Protein AF-A0A7K2Q7W8-F1 (afdb_monomer_lite)

pLDDT: mean 89.14, std 7.87, range [50.62, 97.12]

Sequence (331 aa):
TASAWEEAARLAVRPSGDPGLPRELAQLAALREEFTRRVREAAADSPGGPAEELVLPAEEVRGLTGRLPGWTSARPLSYAWFVQRALPGGLLCVNHVYGGWGRFTSRFLDDLPPGAAAQVSREIRRGLGDGARAAQIRPVGGFNANLHPLLVDEEIGPDRVRSTFAEADVELFHDTARDQLRLRATGEPLDVLYLGFLAPVMLPQRLAPFLCDHPGGVVDFRRLLPRHTLAAPGGEVWRTPRLRHGHAVLARRRWHLPAGVLAAFRADLAADPDVIPAVAAARWRALLHLPEQLFLHAVPEPAAGRPAEDFVRSLGAPKPQALDLGNALHL

Secondary structure (DSSP, 8-state):
-THHHHHHHHHTTS-TT-TTS-HHHHHHHHHHHHHHHHHHHHHHSSTTSS-SEEE--HHHHHHHHTTS-GGGTSS---EEEEEEE-TTT--EEEEEEEE-TTTTTGGGGGGSSTTHHHHHHHHHHHHH-TT--EEEE---TT-GGG-----SSEEE-S-TTT-SB-GGGEEEEEETTTTEEEEEETTEEEEEE---SS-GGGS-GGGHHHHHSS------GGGG---EEEEETTEEEEEEPEEEETTEEEE--EEE--HHHHHHHHHHHTS-TTS--HHHHHHHHHHHT--SEEEE-PPPPPP-S-HHHHHHHHHHSPPPEEEETT-TTT-

Structure (mmCIF, N/CA/C/O backbone):
data_AF-A0A7K2Q7W8-F1
#
_entry.id   AF-A0A7K2Q7W8-F1
#
loop_
_atom_site.group_PDB
_atom_site.id
_atom_site.type_symbol
_atom_site.label_atom_id
_atom_site.label_alt_id
_atom_site.label_comp_id
_atom_site.label_asym_id
_atom_site.label_entity_id
_atom_site.label_seq_id
_atom_site.pdbx_PDB_ins_code
_atom_site.Cartn_x
_atom_site.Cartn_y
_ato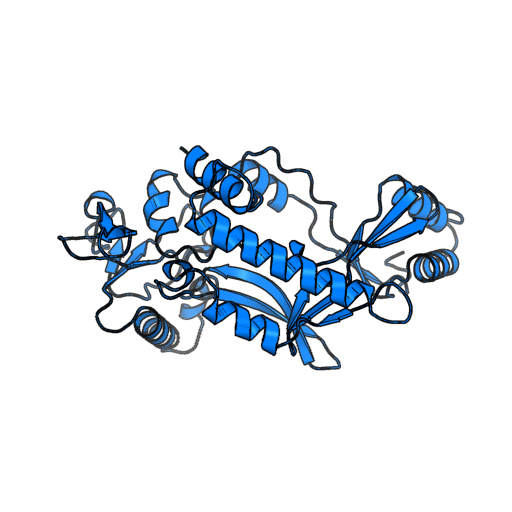m_site.Cartn_z
_atom_site.occupancy
_atom_site.B_iso_or_equiv
_atom_site.auth_seq_id
_atom_site.auth_comp_id
_atom_site.auth_asym_id
_atom_site.auth_atom_id
_atom_site.pdbx_PDB_model_num
ATOM 1 N N . THR A 1 1 ? 1.288 17.663 16.705 1.00 50.62 1 THR A N 1
ATOM 2 C CA . THR A 1 1 ? 2.484 17.903 15.867 1.00 50.62 1 THR A CA 1
ATOM 3 C C . THR A 1 1 ? 2.732 16.678 14.998 1.00 50.62 1 THR A C 1
ATOM 5 O O . THR A 1 1 ? 2.557 15.565 15.479 1.00 50.62 1 THR A O 1
ATOM 8 N N . ALA A 1 2 ? 3.126 16.845 13.729 1.00 56.16 2 ALA A N 1
ATOM 9 C CA . ALA A 1 2 ? 3.503 15.727 12.843 1.00 56.16 2 ALA A CA 1
ATOM 10 C C . ALA A 1 2 ? 4.740 14.943 13.343 1.00 56.16 2 ALA A C 1
ATOM 12 O O . ALA A 1 2 ? 4.930 13.785 12.987 1.00 56.16 2 ALA A O 1
ATOM 13 N N . SER A 1 3 ? 5.515 15.545 14.251 1.00 63.19 3 SER A N 1
ATOM 14 C CA . SER A 1 3 ? 6.714 14.973 14.873 1.00 63.19 3 SER A CA 1
ATOM 15 C C . SER A 1 3 ? 6.507 13.583 15.492 1.00 63.19 3 SER A C 1
ATOM 17 O O . SER A 1 3 ? 7.374 12.732 15.332 1.00 63.19 3 SER A O 1
ATOM 19 N N . ALA A 1 4 ? 5.363 13.304 16.131 1.00 63.16 4 ALA A N 1
ATOM 20 C CA . ALA A 1 4 ? 5.105 11.984 16.720 1.00 63.16 4 ALA A CA 1
ATOM 21 C C . ALA A 1 4 ? 4.942 10.882 15.654 1.00 63.16 4 ALA A C 1
ATOM 23 O O . ALA A 1 4 ? 5.444 9.773 15.819 1.00 63.16 4 ALA A O 1
ATOM 24 N N . TRP A 1 5 ? 4.295 11.202 14.530 1.00 60.44 5 TRP A N 1
ATOM 25 C CA . TRP A 1 5 ? 4.167 10.292 13.387 1.00 60.44 5 TRP A CA 1
ATOM 26 C C . TRP A 1 5 ? 5.503 10.068 12.684 1.00 60.44 5 TRP A C 1
ATOM 28 O O . TRP A 1 5 ? 5.829 8.948 12.297 1.00 60.44 5 TRP A O 1
ATOM 38 N N . GLU A 1 6 ? 6.282 11.135 12.530 1.00 66.56 6 GLU A N 1
ATOM 39 C CA . GLU A 1 6 ? 7.628 11.069 11.966 1.00 66.56 6 GLU A CA 1
ATOM 40 C C . GLU A 1 6 ? 8.559 10.238 12.853 1.00 66.56 6 GLU A C 1
ATOM 42 O O . GLU A 1 6 ? 9.316 9.417 12.340 1.00 66.56 6 GLU A O 1
ATOM 47 N N . GLU A 1 7 ? 8.472 10.388 14.176 1.00 73.38 7 GLU A N 1
ATOM 48 C CA . GLU A 1 7 ? 9.251 9.580 15.112 1.00 73.38 7 GLU A CA 1
ATOM 49 C C . GLU A 1 7 ? 8.824 8.114 15.080 1.00 73.38 7 GLU A C 1
ATOM 51 O O . GLU A 1 7 ? 9.682 7.243 14.971 1.00 73.38 7 GLU A O 1
ATOM 56 N N . ALA A 1 8 ? 7.521 7.817 15.057 1.00 70.44 8 ALA A N 1
ATOM 57 C CA . ALA A 1 8 ? 7.032 6.448 14.897 1.00 70.44 8 ALA A CA 1
ATOM 58 C C . ALA A 1 8 ? 7.540 5.800 13.592 1.00 70.44 8 ALA A C 1
ATOM 60 O O . ALA A 1 8 ? 7.975 4.645 13.590 1.00 70.44 8 ALA A O 1
ATOM 61 N N . ALA A 1 9 ? 7.557 6.552 12.486 1.00 70.00 9 ALA A N 1
ATOM 62 C CA . ALA A 1 9 ? 8.120 6.091 11.219 1.00 70.00 9 ALA A CA 1
ATOM 63 C C . ALA A 1 9 ? 9.639 5.848 11.302 1.00 70.00 9 ALA A C 1
ATOM 65 O O . ALA A 1 9 ? 10.131 4.869 10.735 1.00 70.00 9 ALA A O 1
ATOM 66 N N . ARG A 1 10 ? 10.382 6.695 12.032 1.00 76.56 10 ARG A N 1
ATOM 67 C CA . ARG A 1 10 ? 11.817 6.502 12.297 1.00 76.56 10 ARG A CA 1
ATOM 68 C C . ARG A 1 10 ? 12.075 5.268 13.159 1.00 76.56 10 ARG A C 1
ATOM 70 O O . ARG A 1 10 ? 12.958 4.485 12.823 1.00 76.56 10 ARG A O 1
ATOM 77 N N . LEU A 1 11 ? 11.293 5.048 14.216 1.00 79.94 11 LEU A N 1
ATOM 78 C CA . LEU A 1 11 ? 11.410 3.869 15.081 1.00 79.94 11 LEU A CA 1
ATOM 79 C C . LEU A 1 11 ? 11.226 2.564 14.295 1.00 79.94 11 LEU A C 1
ATOM 81 O O . LEU A 1 11 ? 11.968 1.609 14.504 1.00 79.94 11 LEU A O 1
ATOM 85 N N . ALA A 1 12 ? 10.299 2.536 13.333 1.00 76.50 12 ALA A N 1
ATOM 86 C CA . ALA A 1 12 ? 9.997 1.343 12.540 1.00 76.50 12 ALA A CA 1
ATOM 87 C C . ALA A 1 12 ? 11.149 0.849 11.638 1.00 76.50 12 ALA A C 1
ATOM 89 O O . ALA A 1 12 ? 11.080 -0.285 11.152 1.00 76.50 12 ALA A O 1
ATOM 90 N N . VAL A 1 13 ? 12.167 1.681 11.382 1.00 79.62 13 VAL A N 1
ATOM 91 C CA . VAL A 1 13 ? 13.306 1.363 10.500 1.00 79.62 13 VAL A CA 1
ATOM 92 C C . VAL A 1 13 ? 14.642 1.235 11.233 1.00 79.62 13 VAL A C 1
ATOM 94 O O . VAL A 1 13 ? 15.652 0.981 10.576 1.00 79.62 13 VAL A O 1
ATOM 97 N N . ARG A 1 14 ? 14.659 1.416 12.558 1.00 88.00 14 ARG A N 1
ATOM 98 C CA . ARG A 1 14 ? 15.868 1.257 13.372 1.00 88.00 14 ARG A CA 1
ATOM 99 C C . ARG A 1 14 ? 16.291 -0.219 13.448 1.00 88.00 14 ARG A C 1
ATOM 101 O O . ARG A 1 14 ? 15.421 -1.094 13.430 1.00 88.00 14 ARG A O 1
ATOM 108 N N . PRO A 1 15 ? 17.605 -0.498 13.510 1.00 91.94 15 PRO A N 1
ATOM 109 C CA . PRO A 1 15 ? 18.119 -1.857 13.636 1.00 91.94 15 PR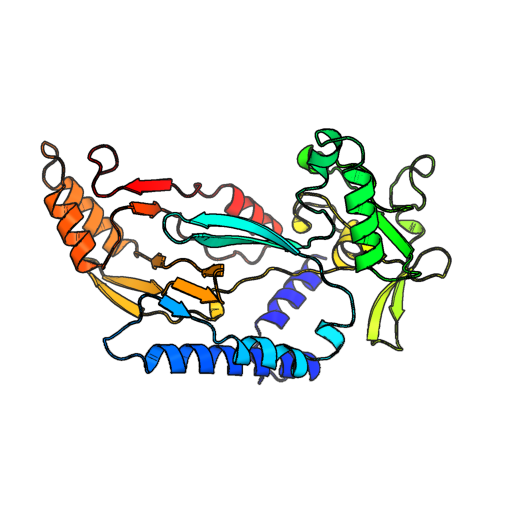O A CA 1
ATOM 110 C C . PRO A 1 15 ? 17.833 -2.433 15.026 1.00 91.94 15 PRO A C 1
ATOM 112 O O . PRO A 1 15 ? 17.735 -1.687 15.999 1.00 91.94 15 PRO A O 1
ATOM 115 N N . SER A 1 16 ? 17.761 -3.758 15.148 1.00 93.62 16 SER A N 1
ATOM 116 C CA . SER A 1 16 ? 17.390 -4.426 16.405 1.00 93.62 16 SER A CA 1
ATOM 117 C C . SER A 1 16 ? 18.367 -4.192 17.560 1.00 93.62 16 SER A C 1
ATOM 119 O O . SER A 1 16 ? 17.997 -4.377 18.715 1.00 93.62 16 SER A O 1
ATOM 121 N N . GLY A 1 17 ? 19.613 -3.823 17.251 1.00 92.31 17 GLY A N 1
ATOM 122 C CA . GLY A 1 17 ? 20.652 -3.494 18.228 1.00 92.31 17 GLY A CA 1
ATOM 123 C C . GLY A 1 17 ? 20.671 -2.031 18.683 1.00 92.31 17 GLY A C 1
ATOM 124 O O . GLY A 1 17 ? 21.562 -1.666 19.445 1.00 92.31 17 GLY A O 1
ATOM 125 N N . ASP A 1 18 ? 19.753 -1.180 18.210 1.00 92.31 18 ASP A N 1
ATOM 126 C CA . ASP A 1 18 ? 19.673 0.217 18.655 1.00 92.31 18 ASP A CA 1
ATOM 127 C C . ASP A 1 18 ? 19.249 0.271 20.141 1.00 92.31 18 ASP A C 1
ATOM 129 O O . ASP A 1 18 ? 18.141 -0.164 20.469 1.00 92.31 18 ASP A O 1
ATOM 133 N N . PRO A 1 19 ? 20.087 0.812 21.052 1.00 90.56 19 PRO A N 1
ATOM 134 C CA . PRO A 1 19 ? 19.782 0.868 22.484 1.00 90.56 19 PRO A CA 1
ATOM 135 C C . PRO A 1 19 ? 18.592 1.781 22.817 1.00 90.56 19 PRO A C 1
ATOM 137 O O . PRO A 1 19 ? 18.059 1.712 23.922 1.00 90.56 19 PRO A O 1
ATOM 140 N N . GLY A 1 20 ? 18.171 2.639 21.883 1.00 88.50 20 GLY A N 1
ATOM 141 C CA . GLY A 1 20 ? 16.983 3.477 22.002 1.00 88.50 20 GLY A CA 1
ATOM 142 C C . GLY A 1 20 ? 15.673 2.766 21.651 1.00 88.50 20 GLY A C 1
ATOM 143 O O . GLY A 1 20 ? 14.618 3.393 21.746 1.00 88.50 20 GLY A O 1
ATOM 144 N N . LEU A 1 21 ? 15.706 1.495 21.228 1.00 90.50 21 LEU A N 1
ATOM 145 C CA . LEU A 1 21 ? 14.495 0.719 20.975 1.00 90.50 21 LEU A CA 1
ATOM 146 C C . LEU A 1 21 ? 13.980 0.033 22.253 1.00 90.50 21 LEU A C 1
ATOM 148 O O . LEU A 1 21 ? 14.723 -0.709 22.896 1.00 90.50 21 LEU A O 1
ATOM 152 N N . PRO A 1 22 ? 12.682 0.181 22.579 1.00 88.94 22 PRO A N 1
ATOM 153 C CA . PRO A 1 22 ? 12.001 -0.694 23.526 1.00 88.94 22 PRO A CA 1
ATOM 154 C C . PRO A 1 22 ? 12.174 -2.171 23.155 1.00 88.94 22 PRO A C 1
ATOM 156 O O . PRO A 1 22 ? 12.249 -2.518 21.970 1.00 88.94 22 PRO A O 1
ATOM 159 N N . ARG A 1 23 ? 12.179 -3.051 24.161 1.00 89.50 23 ARG A N 1
ATOM 160 C CA . ARG A 1 23 ? 12.419 -4.496 24.005 1.00 89.50 23 ARG A CA 1
ATOM 161 C C . ARG A 1 23 ? 11.523 -5.123 22.935 1.00 89.50 23 ARG A C 1
ATOM 163 O O . ARG A 1 23 ? 11.989 -5.918 22.124 1.00 89.50 23 ARG A O 1
ATOM 170 N N . GLU A 1 24 ? 10.252 -4.760 22.918 1.00 87.25 24 GLU A N 1
ATOM 171 C CA . GLU A 1 24 ? 9.230 -5.279 22.014 1.00 87.25 24 GLU A CA 1
ATOM 172 C C . GLU A 1 24 ? 9.491 -4.859 20.560 1.00 87.25 24 GLU A C 1
ATOM 174 O O . GLU A 1 24 ? 9.307 -5.651 19.631 1.00 87.25 24 GLU A O 1
ATOM 179 N N . LEU A 1 25 ? 9.956 -3.621 20.352 1.00 89.38 25 LEU A N 1
ATOM 180 C CA . LEU A 1 25 ? 10.340 -3.123 19.030 1.00 89.38 25 LEU A CA 1
ATOM 181 C C . LEU A 1 25 ? 11.663 -3.740 18.568 1.00 89.38 25 LEU A C 1
ATOM 183 O O . LEU A 1 25 ? 11.778 -4.098 17.395 1.00 89.38 25 LEU A O 1
ATOM 187 N N . ALA A 1 26 ? 12.617 -3.946 19.479 1.00 92.50 26 ALA A N 1
ATOM 188 C CA . ALA A 1 26 ? 13.860 -4.657 19.195 1.00 92.50 26 ALA A CA 1
ATOM 189 C C . ALA A 1 26 ? 13.598 -6.118 18.783 1.00 92.50 26 ALA A C 1
ATOM 191 O O . ALA A 1 26 ? 14.188 -6.599 17.818 1.00 92.50 26 ALA A O 1
ATOM 192 N N . GLN A 1 27 ? 12.654 -6.808 19.436 1.00 92.19 27 GLN A N 1
ATOM 193 C CA . GLN A 1 27 ? 12.223 -8.162 19.055 1.00 92.19 27 GLN A CA 1
ATOM 194 C C . GLN A 1 27 ? 11.626 -8.208 17.642 1.00 92.19 27 GLN A C 1
ATOM 196 O O . GLN A 1 27 ? 11.997 -9.068 16.840 1.00 92.19 27 GLN A O 1
ATOM 201 N N . LEU A 1 28 ? 10.728 -7.274 17.308 1.00 91.88 28 LEU A N 1
ATOM 202 C CA . LEU A 1 28 ? 10.158 -7.187 15.962 1.00 91.88 28 LEU A CA 1
ATOM 203 C C . LEU A 1 28 ? 11.228 -6.859 14.908 1.00 91.88 28 LEU A C 1
ATOM 205 O O . LEU A 1 28 ? 11.214 -7.436 13.819 1.00 91.88 28 LEU A O 1
ATOM 209 N N . ALA A 1 29 ? 12.150 -5.945 15.217 1.00 92.75 29 ALA A N 1
ATOM 210 C CA . ALA A 1 29 ? 13.265 -5.599 14.342 1.00 92.75 29 ALA A CA 1
ATOM 211 C C . ALA A 1 29 ? 14.182 -6.809 14.099 1.00 92.75 29 ALA A C 1
ATOM 213 O O . ALA A 1 29 ? 14.473 -7.118 12.945 1.00 92.75 29 ALA A O 1
ATOM 214 N N . ALA A 1 30 ? 14.532 -7.561 15.148 1.00 93.94 30 ALA A N 1
ATOM 215 C CA . ALA A 1 30 ? 15.358 -8.763 15.041 1.00 93.94 30 ALA A CA 1
ATOM 216 C C . ALA A 1 30 ? 14.695 -9.828 14.156 1.00 93.94 30 ALA A C 1
ATOM 218 O O . ALA A 1 30 ? 15.342 -10.409 13.286 1.00 93.94 30 ALA A O 1
ATOM 219 N N . LEU A 1 31 ? 13.382 -10.038 14.311 1.00 93.56 31 LEU A N 1
ATOM 220 C CA . LEU A 1 31 ? 12.630 -10.969 13.469 1.00 93.56 31 LEU A CA 1
ATOM 221 C C . LEU A 1 31 ? 12.630 -10.539 11.992 1.00 93.56 31 LEU A C 1
ATOM 223 O O . LEU A 1 31 ? 12.792 -11.375 11.102 1.00 93.56 31 LEU A O 1
ATOM 227 N N . ARG A 1 32 ? 12.475 -9.237 11.716 1.00 91.56 32 ARG A N 1
ATOM 228 C CA . ARG A 1 32 ? 12.550 -8.686 10.350 1.00 91.56 32 ARG A CA 1
ATOM 229 C C . ARG A 1 32 ? 13.934 -8.866 9.739 1.00 91.56 32 ARG A C 1
ATOM 231 O O . ARG A 1 32 ? 14.028 -9.223 8.564 1.00 91.56 32 ARG A O 1
ATOM 238 N N . GLU A 1 33 ? 14.987 -8.600 10.503 1.00 92.38 33 GLU A N 1
ATOM 239 C CA . GLU A 1 33 ? 16.376 -8.759 10.070 1.00 92.38 33 GLU A CA 1
ATOM 240 C C . GLU A 1 33 ? 16.705 -10.224 9.788 1.00 92.38 33 GLU A C 1
ATOM 242 O O . GLU A 1 33 ? 17.220 -10.533 8.715 1.00 92.38 33 GLU A O 1
ATOM 247 N N . GLU A 1 34 ? 16.335 -11.133 10.693 1.00 93.19 34 GLU A N 1
ATOM 248 C CA . GLU A 1 34 ? 16.505 -12.574 10.509 1.00 93.19 34 GLU A CA 1
ATOM 249 C C . GLU A 1 34 ? 15.796 -13.061 9.244 1.00 93.19 34 GLU A C 1
ATOM 251 O O . GLU A 1 34 ? 16.410 -13.736 8.417 1.00 93.19 34 GLU A O 1
ATOM 256 N N . PHE A 1 35 ? 14.524 -12.697 9.066 1.00 92.12 35 PHE A N 1
ATOM 257 C CA . PHE A 1 35 ? 13.755 -13.111 7.897 1.00 92.12 35 PHE A CA 1
ATOM 258 C C . PHE A 1 35 ? 14.334 -12.531 6.601 1.00 92.12 35 PHE A C 1
ATOM 260 O O . PHE A 1 35 ? 14.516 -13.250 5.622 1.00 92.12 35 PHE A O 1
ATOM 267 N N . THR A 1 36 ? 14.699 -11.246 6.601 1.00 90.88 36 THR A N 1
ATOM 268 C CA . THR A 1 36 ? 15.331 -10.593 5.443 1.00 90.88 36 THR A CA 1
ATOM 269 C C . THR A 1 36 ? 16.657 -11.258 5.085 1.00 90.88 36 THR A C 1
ATOM 271 O O . THR A 1 36 ? 16.947 -11.446 3.905 1.00 90.88 36 THR A O 1
ATOM 274 N N . ARG A 1 37 ? 17.461 -11.622 6.088 1.00 90.50 37 ARG A N 1
ATOM 275 C CA . ARG A 1 37 ? 18.733 -12.315 5.894 1.00 90.50 37 ARG A CA 1
ATOM 276 C C . ARG A 1 37 ? 18.525 -13.690 5.266 1.00 90.50 37 ARG A C 1
ATOM 278 O O . ARG A 1 37 ? 19.109 -13.934 4.219 1.00 90.50 37 ARG A O 1
ATOM 285 N N . ARG A 1 38 ? 17.630 -14.518 5.814 1.00 88.81 38 ARG A N 1
ATOM 286 C CA . ARG A 1 38 ? 17.317 -15.851 5.261 1.00 88.81 38 ARG A CA 1
ATOM 287 C C . ARG A 1 38 ? 16.850 -15.789 3.812 1.00 88.81 38 ARG A C 1
ATOM 289 O O . ARG A 1 38 ? 17.345 -16.524 2.967 1.00 88.81 38 ARG A O 1
ATOM 296 N N . VAL A 1 39 ? 15.942 -14.861 3.507 1.00 87.38 39 VAL A N 1
ATOM 297 C CA . VAL A 1 39 ? 15.434 -14.660 2.143 1.00 87.38 39 VAL A CA 1
ATOM 298 C C . VAL A 1 39 ? 16.560 -14.275 1.175 1.00 87.38 39 VAL A C 1
ATOM 300 O O . VAL A 1 39 ? 16.560 -14.713 0.026 1.00 87.38 39 VAL A O 1
ATOM 303 N N . ARG A 1 40 ? 17.533 -13.470 1.621 1.00 86.00 40 ARG A N 1
ATOM 304 C CA . ARG A 1 40 ? 18.689 -13.072 0.802 1.00 86.00 40 ARG A CA 1
ATOM 305 C C . ARG A 1 40 ? 19.725 -14.184 0.652 1.00 86.00 40 ARG A C 1
ATOM 307 O O . ARG A 1 40 ? 20.256 -14.328 -0.442 1.00 86.00 40 ARG A O 1
ATOM 314 N N . GLU A 1 41 ? 19.991 -14.949 1.709 1.00 85.62 41 GLU A N 1
ATOM 315 C CA . GLU A 1 41 ? 20.867 -16.130 1.681 1.00 85.62 41 GLU A CA 1
ATOM 316 C C . GLU A 1 41 ? 20.312 -17.167 0.686 1.00 85.62 41 GLU A C 1
ATOM 318 O O . GLU A 1 41 ? 20.993 -17.528 -0.269 1.00 85.62 41 GLU A O 1
ATOM 323 N N . ALA A 1 42 ? 19.019 -17.503 0.779 1.00 80.88 42 ALA A N 1
ATOM 324 C CA . ALA A 1 42 ? 18.355 -18.410 -0.162 1.00 80.88 42 ALA A CA 1
ATOM 325 C C . ALA A 1 42 ? 18.398 -17.920 -1.625 1.00 80.88 42 ALA A C 1
ATOM 327 O O . ALA A 1 42 ? 18.478 -18.718 -2.562 1.00 80.88 42 ALA A O 1
ATOM 328 N N . ALA A 1 43 ? 18.352 -16.601 -1.841 1.00 79.75 43 ALA A N 1
ATOM 329 C CA . ALA A 1 43 ? 18.491 -16.016 -3.173 1.00 79.75 43 ALA A CA 1
ATOM 330 C C . ALA A 1 43 ? 19.926 -16.115 -3.725 1.00 79.75 43 ALA A C 1
ATOM 332 O O . ALA A 1 43 ? 20.096 -16.189 -4.941 1.00 79.75 43 ALA A O 1
ATOM 333 N N . ALA A 1 44 ? 20.943 -16.088 -2.857 1.00 77.50 44 ALA A N 1
ATOM 334 C CA . ALA A 1 44 ? 22.350 -16.186 -3.241 1.00 77.50 44 ALA A CA 1
ATOM 335 C C . ALA A 1 44 ? 22.765 -17.627 -3.582 1.00 77.50 44 ALA A C 1
ATOM 337 O O . ALA A 1 44 ? 23.548 -17.826 -4.507 1.00 77.50 44 ALA A O 1
ATOM 338 N N . ASP A 1 45 ? 22.188 -18.617 -2.899 1.00 69.19 45 ASP A N 1
ATOM 339 C CA . ASP A 1 45 ? 22.504 -20.043 -3.076 1.00 69.19 45 ASP A CA 1
ATOM 340 C C . ASP A 1 45 ? 21.845 -20.677 -4.320 1.00 69.19 45 ASP A C 1
ATOM 342 O O . ASP A 1 45 ? 22.009 -21.868 -4.592 1.00 69.19 45 ASP A O 1
ATOM 346 N N . SER A 1 46 ? 21.092 -19.896 -5.102 1.00 63.03 46 SER A N 1
ATOM 347 C CA . SER A 1 46 ? 20.436 -20.370 -6.325 1.00 63.03 46 SER A CA 1
ATOM 348 C C . SER A 1 46 ? 21.459 -20.580 -7.462 1.00 63.03 46 SER A C 1
ATOM 350 O O . SER A 1 46 ? 22.114 -19.620 -7.878 1.00 63.03 46 SER A O 1
ATOM 352 N N . PRO A 1 47 ? 21.610 -21.803 -8.014 1.00 54.09 47 PRO A N 1
ATOM 353 C CA . PRO A 1 47 ? 22.580 -22.068 -9.075 1.00 54.09 47 PRO A CA 1
ATOM 354 C C . PRO A 1 47 ? 22.206 -21.342 -10.378 1.00 54.09 47 PRO A C 1
ATOM 356 O O . PRO A 1 47 ? 21.059 -21.400 -10.815 1.00 54.09 47 PRO A O 1
ATOM 359 N N . GLY A 1 48 ? 23.183 -20.685 -11.023 1.00 59.06 48 GLY A N 1
ATOM 360 C CA . GLY A 1 48 ? 23.005 -20.024 -12.331 1.00 59.06 48 GLY A CA 1
ATOM 361 C C . GLY A 1 48 ? 23.077 -18.489 -12.344 1.00 59.06 48 GLY A C 1
ATOM 362 O O . GLY A 1 48 ? 22.760 -17.883 -13.365 1.00 59.06 48 GLY A O 1
ATOM 363 N N . GLY A 1 49 ? 23.516 -17.853 -11.252 1.00 62.91 49 GLY A N 1
ATOM 364 C CA . GLY A 1 49 ? 23.641 -16.392 -11.153 1.00 62.91 49 GLY A CA 1
ATOM 365 C C . GLY A 1 49 ? 22.410 -15.725 -10.521 1.00 62.91 49 GLY A C 1
ATOM 366 O O . GLY A 1 49 ? 21.594 -16.406 -9.903 1.00 62.91 49 GLY A O 1
ATOM 367 N N . PRO A 1 50 ? 22.263 -14.388 -10.623 1.00 67.31 50 PRO A N 1
ATOM 368 C CA . PRO A 1 50 ? 21.176 -13.663 -9.970 1.00 67.31 50 PRO A CA 1
ATOM 369 C C . PRO A 1 50 ? 19.796 -14.165 -10.407 1.00 67.31 50 PRO A C 1
ATOM 371 O O . PRO A 1 50 ? 19.395 -13.963 -11.559 1.00 67.31 50 PRO A O 1
ATOM 374 N N . ALA A 1 51 ? 19.056 -14.772 -9.475 1.00 74.62 51 ALA A N 1
ATOM 375 C CA . ALA A 1 51 ? 17.726 -15.308 -9.735 1.00 74.62 51 ALA A CA 1
ATOM 376 C C . ALA A 1 51 ? 16.798 -14.242 -10.348 1.00 74.62 51 ALA A C 1
ATOM 378 O O . ALA A 1 51 ? 16.797 -13.077 -9.948 1.00 74.62 51 ALA A O 1
ATOM 379 N N . GLU A 1 52 ? 15.983 -14.622 -11.333 1.00 85.56 52 GLU A N 1
ATOM 380 C CA . GLU A 1 52 ? 14.986 -13.713 -11.915 1.00 85.56 52 GLU A CA 1
ATOM 381 C C . GLU A 1 52 ? 13.754 -13.536 -11.017 1.00 85.56 52 GLU A C 1
ATOM 383 O O . GLU A 1 52 ? 13.089 -12.490 -11.038 1.00 85.56 52 GLU A O 1
ATOM 388 N N . GLU A 1 53 ? 13.455 -14.577 -10.244 1.00 89.25 53 GLU A N 1
ATOM 389 C CA . GLU A 1 53 ? 12.329 -14.697 -9.332 1.00 89.25 53 GLU A CA 1
ATOM 390 C C . GLU A 1 53 ? 12.807 -15.292 -8.004 1.00 89.25 53 GLU A C 1
ATOM 392 O O . GLU A 1 53 ? 13.595 -16.230 -7.971 1.00 89.25 53 GLU A O 1
ATOM 397 N N . LEU A 1 54 ? 12.289 -14.736 -6.916 1.00 91.50 54 LEU A N 1
ATOM 398 C CA . LEU A 1 54 ? 12.467 -15.171 -5.544 1.00 91.50 54 LEU A CA 1
ATOM 399 C C . LEU A 1 54 ? 11.093 -15.553 -4.989 1.00 91.50 54 LEU A C 1
ATOM 401 O O . LEU A 1 54 ? 10.172 -14.730 -4.966 1.00 91.50 54 LEU A O 1
ATOM 405 N N . VAL A 1 55 ? 10.954 -16.797 -4.540 1.00 91.94 55 VAL A N 1
ATOM 406 C CA . VAL A 1 55 ? 9.694 -17.335 -4.016 1.00 91.94 55 VAL A CA 1
ATOM 407 C C . VAL A 1 55 ? 9.815 -17.494 -2.508 1.00 91.94 55 VAL A C 1
ATOM 409 O O . VAL A 1 55 ? 10.603 -18.305 -2.036 1.00 91.94 55 VAL A O 1
ATOM 412 N N . LEU A 1 56 ? 9.025 -16.732 -1.751 1.00 92.00 56 LEU A N 1
ATOM 413 C CA . LEU A 1 56 ? 8.971 -16.834 -0.296 1.00 92.00 56 LEU A CA 1
ATOM 414 C C . LEU A 1 56 ? 8.388 -18.195 0.116 1.00 92.00 56 LEU A C 1
ATOM 416 O O . LEU A 1 56 ? 7.223 -18.468 -0.221 1.00 92.00 56 LEU A O 1
ATOM 420 N N . PRO A 1 57 ? 9.142 -19.022 0.865 1.00 86.88 57 PRO A N 1
ATOM 421 C CA . PRO A 1 57 ? 8.683 -20.339 1.287 1.00 86.88 57 PRO A CA 1
ATOM 422 C C . PRO A 1 57 ? 7.441 -20.245 2.174 1.00 86.88 57 PRO A C 1
ATOM 424 O O . PRO A 1 57 ? 7.374 -19.436 3.101 1.00 86.88 57 PRO A O 1
ATOM 427 N N . ALA A 1 58 ? 6.440 -21.087 1.906 1.00 89.75 58 ALA A N 1
ATOM 428 C CA . ALA A 1 58 ? 5.166 -21.005 2.615 1.00 89.75 58 ALA A CA 1
ATOM 429 C C . ALA A 1 58 ? 5.281 -21.336 4.107 1.00 89.75 58 ALA A C 1
ATOM 431 O O . ALA A 1 58 ? 4.655 -20.663 4.924 1.00 89.75 58 ALA A O 1
ATOM 432 N N . GLU A 1 59 ? 6.106 -22.323 4.457 1.00 89.12 59 GLU A N 1
ATOM 433 C CA . GLU A 1 59 ? 6.337 -22.692 5.857 1.00 89.12 59 GLU A CA 1
ATOM 434 C C . GLU A 1 59 ? 7.066 -21.602 6.632 1.00 89.12 59 GLU A C 1
ATOM 436 O O . GLU A 1 59 ? 6.705 -21.318 7.770 1.00 89.12 59 GLU A O 1
ATOM 441 N N . GLU A 1 60 ? 8.041 -20.934 6.012 1.00 87.69 60 GLU A N 1
ATOM 442 C CA . GLU A 1 60 ? 8.749 -19.837 6.671 1.00 87.69 60 GLU A CA 1
ATOM 443 C C . GLU A 1 60 ? 7.810 -18.670 6.964 1.00 87.69 60 GLU A C 1
ATOM 445 O O . GLU A 1 60 ? 7.797 -18.162 8.083 1.00 87.69 60 GLU A O 1
ATOM 450 N N . VAL A 1 61 ? 6.975 -18.288 5.991 1.00 90.62 61 VAL A N 1
ATOM 451 C CA . VAL A 1 61 ? 5.981 -17.221 6.170 1.00 90.62 61 VAL A CA 1
ATOM 452 C C . VAL A 1 61 ? 4.958 -17.598 7.244 1.00 90.62 61 VAL A C 1
ATOM 454 O O . VAL A 1 61 ? 4.663 -16.779 8.113 1.00 90.62 61 VAL A O 1
ATOM 457 N N . ARG A 1 62 ? 4.446 -18.838 7.243 1.00 89.88 62 ARG A N 1
ATOM 458 C CA . ARG A 1 62 ? 3.535 -19.319 8.296 1.00 89.88 62 ARG A CA 1
ATOM 459 C C . ARG A 1 62 ? 4.192 -19.289 9.672 1.00 89.88 62 ARG A C 1
ATOM 461 O O . ARG A 1 62 ? 3.585 -18.794 10.622 1.00 89.88 62 ARG A O 1
ATOM 468 N N . GLY A 1 63 ? 5.436 -19.757 9.760 1.00 89.94 63 GLY A N 1
ATOM 469 C CA . GLY A 1 63 ? 6.221 -19.815 10.989 1.00 89.94 63 GLY A CA 1
ATOM 470 C C . GLY A 1 63 ? 6.463 -18.451 11.639 1.00 89.94 63 GLY A C 1
ATOM 471 O O . GLY A 1 63 ? 6.644 -18.388 12.854 1.00 89.94 63 GLY A O 1
ATOM 472 N N . LEU A 1 64 ? 6.404 -17.347 10.881 1.00 90.88 64 LEU A N 1
ATOM 473 C CA . LEU A 1 64 ? 6.483 -15.997 11.451 1.00 90.88 64 LEU A CA 1
ATOM 474 C C . LEU A 1 64 ? 5.314 -15.691 12.393 1.00 90.88 64 LEU A C 1
ATOM 476 O O . LEU A 1 64 ? 5.514 -14.990 13.379 1.00 90.88 64 LEU A O 1
ATOM 480 N N . THR A 1 65 ? 4.121 -16.232 12.137 1.00 85.38 65 THR A N 1
ATOM 481 C CA . THR A 1 65 ? 2.909 -15.889 12.902 1.00 85.38 65 THR A CA 1
ATOM 482 C C . THR A 1 65 ? 3.059 -16.220 14.387 1.00 85.38 65 THR A C 1
ATOM 484 O O . THR A 1 65 ? 2.725 -15.397 15.230 1.00 85.38 65 THR A O 1
ATOM 487 N N . GLY A 1 66 ? 3.644 -17.376 14.719 1.00 87.19 66 GLY A N 1
ATOM 488 C CA . GLY A 1 66 ? 3.894 -17.776 16.111 1.00 87.19 66 GLY A CA 1
ATOM 489 C C . GLY A 1 66 ? 5.075 -17.063 16.781 1.00 87.19 66 GLY A C 1
ATOM 490 O O . GLY A 1 66 ? 5.318 -17.265 17.966 1.00 87.19 66 GLY A O 1
ATOM 491 N N . ARG A 1 67 ? 5.836 -16.260 16.029 1.00 92.56 67 ARG A N 1
ATOM 492 C CA . ARG A 1 67 ? 7.045 -15.561 16.496 1.00 92.56 67 ARG A CA 1
ATOM 493 C C . ARG A 1 67 ? 6.862 -14.053 16.591 1.00 92.56 67 ARG A C 1
ATOM 495 O O . ARG A 1 67 ? 7.699 -13.373 17.181 1.00 92.56 67 ARG A O 1
ATOM 502 N N . LEU A 1 68 ? 5.814 -13.526 15.964 1.00 90.31 68 LEU A N 1
ATOM 503 C CA . LEU A 1 68 ? 5.474 -12.118 16.047 1.00 90.31 68 LEU A CA 1
ATOM 504 C C . LEU A 1 68 ? 5.129 -11.758 17.502 1.00 90.31 68 LEU A C 1
ATOM 506 O O . LEU A 1 68 ? 4.418 -12.518 18.164 1.00 90.31 68 LEU A O 1
ATOM 510 N N . PRO A 1 69 ? 5.593 -10.605 18.016 1.00 88.75 69 PRO A N 1
ATOM 511 C CA . PRO A 1 69 ? 5.184 -10.138 19.335 1.00 88.75 69 PRO A CA 1
ATOM 512 C C . PRO A 1 69 ? 3.657 -10.052 19.449 1.00 88.75 69 PRO A C 1
ATOM 514 O O . PRO A 1 69 ? 2.998 -9.564 18.528 1.00 88.75 69 PRO A O 1
ATOM 517 N N . GLY A 1 70 ? 3.087 -10.476 20.582 1.00 85.88 70 GLY A N 1
ATOM 518 C CA . GLY A 1 70 ? 1.630 -10.599 20.750 1.00 85.88 70 GLY A CA 1
ATOM 519 C C . GLY A 1 70 ? 0.850 -9.311 20.458 1.00 85.88 70 GLY A C 1
ATOM 520 O O . GLY A 1 70 ? -0.220 -9.362 19.856 1.00 85.88 70 GLY A O 1
ATOM 521 N N . TRP A 1 71 ? 1.428 -8.144 20.763 1.00 86.06 71 TRP A N 1
ATOM 522 C CA . TRP A 1 71 ? 0.818 -6.839 20.482 1.00 86.06 71 TRP A CA 1
ATOM 523 C C . TRP A 1 71 ? 0.533 -6.601 18.989 1.00 86.06 71 TRP A C 1
ATOM 525 O O . TRP A 1 71 ? -0.392 -5.866 18.658 1.00 86.06 71 TRP A O 1
ATOM 535 N N . THR A 1 72 ? 1.268 -7.251 18.077 1.00 85.56 72 THR A N 1
ATOM 536 C CA . THR A 1 72 ? 1.074 -7.110 16.620 1.00 85.56 72 THR A CA 1
ATOM 537 C C . THR A 1 72 ? -0.221 -7.749 16.111 1.00 85.56 72 THR A C 1
ATOM 539 O O . THR A 1 72 ? -0.679 -7.409 15.023 1.00 85.56 72 THR A O 1
ATOM 542 N N . SER A 1 73 ? -0.810 -8.661 16.889 1.00 84.38 73 SER A N 1
ATOM 543 C CA . SER A 1 73 ? -2.060 -9.369 16.574 1.00 84.38 73 SER A CA 1
ATOM 544 C C . SER A 1 73 ? -3.141 -9.171 17.640 1.00 84.38 73 SER A C 1
ATOM 546 O O . SER A 1 73 ? -4.211 -9.766 17.563 1.00 84.38 73 SER A O 1
ATOM 548 N N . ALA A 1 74 ? -2.889 -8.300 18.621 1.00 86.69 74 ALA A N 1
ATOM 549 C CA . ALA A 1 74 ? -3.800 -8.038 19.732 1.00 86.69 74 ALA A CA 1
ATOM 550 C C . ALA A 1 74 ? -5.101 -7.330 19.311 1.00 86.69 74 ALA A C 1
ATOM 552 O O . ALA A 1 74 ? -6.036 -7.242 20.105 1.00 86.69 74 ALA A O 1
ATOM 553 N N . ARG A 1 75 ? -5.162 -6.809 18.080 1.00 88.00 75 ARG A N 1
ATOM 554 C CA . ARG A 1 75 ? -6.369 -6.251 17.466 1.00 88.00 75 ARG A CA 1
ATOM 555 C C . ARG A 1 75 ? -6.559 -6.827 16.062 1.00 88.00 75 ARG A C 1
ATOM 557 O O . ARG A 1 75 ? -5.561 -7.118 15.397 1.00 88.00 75 ARG A O 1
ATOM 564 N N . PRO A 1 76 ? -7.811 -6.962 15.593 1.00 89.81 76 PRO A N 1
ATOM 565 C CA . PRO A 1 76 ? -8.086 -7.368 14.224 1.00 89.81 76 PRO A CA 1
ATOM 566 C C . PRO A 1 76 ? -7.440 -6.428 13.205 1.00 89.81 76 PRO A C 1
ATOM 568 O O . PRO A 1 76 ? -7.425 -5.210 13.377 1.00 89.81 76 PRO A O 1
ATOM 571 N N . LEU A 1 77 ? -6.938 -7.000 12.113 1.00 88.44 77 LEU A N 1
ATOM 572 C CA . LEU A 1 77 ? -6.367 -6.258 10.994 1.00 88.44 77 LEU A CA 1
ATOM 573 C C . LEU A 1 77 ? -7.207 -6.495 9.746 1.00 88.44 77 LEU A C 1
ATOM 575 O O . LEU A 1 77 ? -7.647 -7.609 9.467 1.00 88.44 77 LEU A O 1
ATOM 579 N N . SER A 1 78 ? -7.380 -5.443 8.956 1.00 91.06 78 SER A N 1
ATOM 580 C CA . SER A 1 78 ? -8.036 -5.516 7.658 1.00 91.06 78 SER A CA 1
ATOM 581 C C . SER A 1 78 ? -7.206 -4.766 6.628 1.00 91.06 78 SER A C 1
ATOM 583 O O . SER A 1 78 ? -6.638 -3.712 6.925 1.00 91.06 78 SER A O 1
ATOM 585 N N . TYR A 1 79 ? -7.164 -5.293 5.404 1.00 92.25 79 TYR A N 1
ATOM 586 C CA . TYR A 1 79 ? -6.381 -4.743 4.303 1.00 92.25 79 TYR A CA 1
ATOM 587 C C . TYR A 1 79 ? -7.214 -4.624 3.029 1.00 92.25 79 TYR A C 1
ATOM 589 O O . TYR A 1 79 ? -7.961 -5.535 2.674 1.00 92.25 79 TYR A O 1
ATOM 597 N N . ALA A 1 80 ? -7.039 -3.516 2.313 1.00 91.69 80 ALA A N 1
ATOM 598 C CA . ALA A 1 80 ? -7.533 -3.335 0.955 1.00 91.69 80 ALA A CA 1
ATOM 599 C C . ALA A 1 80 ? -6.412 -3.681 -0.035 1.00 91.69 80 ALA A C 1
ATOM 601 O O . ALA A 1 80 ? -5.388 -2.992 -0.092 1.00 91.69 80 ALA A O 1
ATOM 602 N N . TRP A 1 81 ? -6.607 -4.753 -0.805 1.00 92.56 81 TRP A N 1
ATOM 603 C CA . TRP A 1 81 ? -5.631 -5.268 -1.764 1.00 92.56 81 TRP A CA 1
ATOM 604 C C . TRP A 1 81 ? -5.963 -4.804 -3.180 1.00 92.56 81 TRP A C 1
ATOM 606 O O . TRP A 1 81 ? -6.995 -5.166 -3.740 1.00 92.56 81 TRP A O 1
ATOM 616 N N . PHE A 1 82 ? -5.057 -4.043 -3.788 1.00 93.56 82 PHE A N 1
ATOM 617 C CA . PHE A 1 82 ? -5.149 -3.651 -5.190 1.00 93.56 82 PHE A CA 1
ATOM 618 C C . PHE A 1 82 ? -4.328 -4.632 -6.011 1.00 93.56 82 PHE A C 1
ATOM 620 O O . PHE A 1 82 ? -3.095 -4.598 -5.973 1.00 93.56 82 PHE A O 1
ATOM 627 N N . VAL A 1 83 ? -5.008 -5.512 -6.743 1.00 94.56 83 VAL A N 1
ATOM 628 C CA . VAL A 1 83 ? -4.373 -6.602 -7.489 1.00 94.56 83 VAL A CA 1
ATOM 629 C C . VAL A 1 83 ? -4.722 -6.556 -8.971 1.00 94.56 83 VAL A C 1
ATOM 631 O O . VAL A 1 83 ? -5.800 -6.119 -9.362 1.00 94.56 83 VAL A O 1
ATOM 634 N N . GLN A 1 84 ? -3.801 -7.032 -9.802 1.00 94.56 84 GLN A N 1
ATOM 635 C CA . GLN A 1 84 ? -4.019 -7.285 -11.224 1.00 94.56 84 GLN A CA 1
ATOM 636 C C . GLN A 1 84 ? -3.748 -8.752 -11.522 1.00 94.56 84 GLN A C 1
ATOM 638 O O . GLN A 1 84 ? -2.714 -9.285 -11.123 1.00 94.56 84 GLN A O 1
ATOM 643 N N . ARG A 1 85 ? -4.645 -9.400 -12.262 1.00 94.38 85 ARG A N 1
ATOM 644 C CA . ARG A 1 85 ? -4.416 -10.763 -12.740 1.00 94.38 85 ARG A CA 1
ATOM 645 C C . ARG A 1 85 ? -3.527 -10.731 -13.982 1.00 94.38 85 ARG A C 1
ATOM 647 O O . ARG A 1 85 ? -3.880 -10.095 -14.969 1.00 94.38 85 ARG A O 1
ATOM 654 N N . ALA A 1 86 ? -2.390 -11.416 -13.932 1.00 88.19 86 ALA A N 1
ATOM 655 C CA . ALA A 1 86 ? -1.508 -11.607 -15.076 1.00 88.19 86 ALA A CA 1
ATOM 656 C C . ALA A 1 86 ? -1.935 -12.839 -15.889 1.00 88.19 86 ALA A C 1
ATOM 658 O O . ALA A 1 86 ? -2.274 -13.886 -15.327 1.00 88.19 86 ALA A O 1
ATOM 659 N N . LEU A 1 87 ? -1.897 -12.711 -17.215 1.00 80.12 87 LEU A N 1
ATOM 660 C CA . LEU A 1 87 ? -2.167 -13.786 -18.167 1.00 80.12 87 LEU A CA 1
ATOM 661 C C . LEU A 1 87 ? -0.984 -13.929 -19.143 1.00 80.12 87 LEU A C 1
ATOM 663 O O . LEU A 1 87 ? -0.406 -12.905 -19.509 1.00 80.12 87 LEU A O 1
ATOM 667 N N . PRO A 1 88 ? -0.649 -15.156 -19.590 1.00 75.94 88 PRO A N 1
ATOM 668 C CA . PRO A 1 88 ? -1.152 -16.446 -19.101 1.00 75.94 88 PRO A CA 1
ATOM 669 C C . PRO A 1 88 ? -0.553 -16.818 -17.726 1.00 75.94 88 PRO A C 1
ATOM 671 O O . PRO A 1 88 ? 0.444 -16.250 -17.294 1.00 75.94 88 PRO A O 1
ATOM 674 N N . GLY A 1 89 ? -1.173 -17.762 -17.008 1.00 74.81 89 GLY A N 1
ATOM 675 C CA . GLY A 1 89 ? -0.645 -18.299 -15.738 1.00 74.81 89 GLY A CA 1
ATOM 676 C C . GLY A 1 89 ? -1.341 -17.820 -14.458 1.00 74.81 89 GLY A C 1
ATOM 677 O O . GLY A 1 89 ? -1.118 -18.392 -13.397 1.00 74.81 89 GLY A O 1
ATOM 678 N N . GLY A 1 90 ? -2.224 -16.819 -14.536 1.00 86.81 90 GLY A N 1
ATOM 679 C CA . GLY A 1 90 ? -3.165 -16.491 -13.458 1.00 86.81 90 GLY A CA 1
ATOM 680 C C . GLY A 1 90 ? -2.545 -15.915 -12.181 1.00 86.81 90 GLY A C 1
ATOM 681 O O . GLY A 1 90 ? -3.220 -15.900 -11.153 1.00 86.81 90 GLY A O 1
ATOM 682 N N . LEU A 1 91 ? -1.298 -15.433 -12.230 1.00 93.00 91 LEU A N 1
ATOM 683 C CA . LEU A 1 91 ? -0.651 -14.778 -11.089 1.00 93.00 91 LEU A CA 1
ATOM 684 C C . LEU A 1 91 ? -1.409 -13.506 -10.682 1.00 93.00 91 LEU A C 1
ATOM 686 O O . LEU A 1 91 ? -1.928 -12.785 -11.534 1.00 93.00 91 LEU A O 1
ATOM 690 N N . LEU A 1 92 ? -1.427 -13.199 -9.385 1.00 96.06 92 LEU A N 1
ATOM 691 C CA . LEU A 1 92 ? -2.011 -11.972 -8.842 1.00 96.06 92 LEU A CA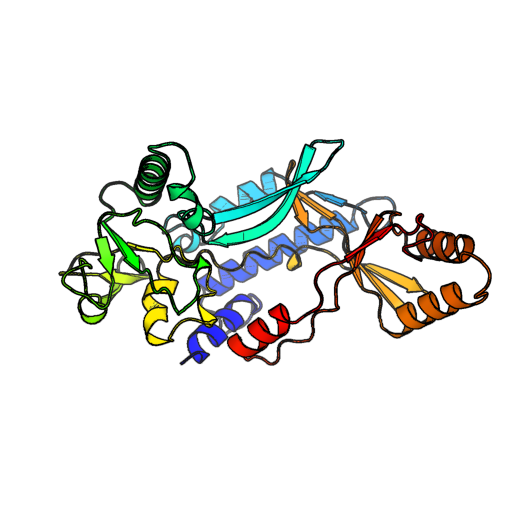 1
ATOM 692 C C . LEU A 1 92 ? -0.902 -10.982 -8.490 1.00 96.06 92 LEU A C 1
ATOM 694 O O . LEU A 1 92 ? -0.205 -11.126 -7.489 1.00 96.06 92 LEU A O 1
ATOM 698 N N . CYS A 1 93 ? -0.728 -9.966 -9.324 1.00 95.31 93 CYS A N 1
ATOM 699 C CA . CYS A 1 93 ? 0.224 -8.889 -9.104 1.00 95.31 93 CYS A CA 1
ATOM 700 C C . CYS A 1 93 ? -0.328 -7.886 -8.098 1.00 95.31 93 CYS A C 1
ATOM 702 O O . CYS A 1 93 ? -1.260 -7.144 -8.409 1.00 95.31 93 CYS A O 1
ATOM 704 N N . VAL A 1 94 ? 0.277 -7.833 -6.913 1.00 95.38 94 VAL A N 1
ATOM 705 C CA . VAL A 1 94 ? -0.052 -6.848 -5.885 1.00 95.38 94 VAL A CA 1
ATOM 706 C C . VAL A 1 94 ? 0.538 -5.498 -6.291 1.00 95.38 94 VAL A C 1
ATOM 708 O O . VAL A 1 94 ? 1.748 -5.350 -6.472 1.00 95.38 94 VAL A O 1
ATOM 711 N N . ASN A 1 95 ? -0.330 -4.506 -6.470 1.00 91.94 95 ASN A N 1
ATOM 712 C CA . ASN A 1 95 ? 0.053 -3.129 -6.776 1.00 91.94 95 ASN A CA 1
ATOM 713 C C . ASN A 1 95 ? 0.242 -2.328 -5.500 1.00 91.94 95 ASN A C 1
ATOM 715 O O . ASN A 1 95 ? 1.299 -1.737 -5.289 1.00 91.94 95 ASN A O 1
ATOM 719 N N . HIS A 1 96 ? -0.788 -2.343 -4.658 1.00 89.81 96 HIS A N 1
ATOM 720 C CA . HIS A 1 96 ? -0.829 -1.607 -3.409 1.00 89.81 96 HIS A CA 1
ATOM 721 C C . HIS A 1 96 ? -1.612 -2.387 -2.360 1.00 89.81 96 HIS A C 1
ATOM 723 O O . HIS A 1 96 ? -2.544 -3.129 -2.678 1.00 89.81 96 HIS A O 1
ATOM 729 N N . VAL A 1 97 ? -1.231 -2.178 -1.105 1.00 91.12 97 VAL A N 1
ATOM 730 C CA . VAL A 1 97 ? -1.953 -2.668 0.064 1.00 91.12 97 VAL A CA 1
ATOM 731 C C . VAL A 1 97 ? -2.120 -1.488 1.005 1.00 91.12 97 VAL A C 1
ATOM 733 O O . VAL A 1 97 ? -1.145 -0.816 1.345 1.00 91.12 97 VAL A O 1
ATOM 736 N N . TYR A 1 98 ? -3.356 -1.232 1.406 1.00 87.88 98 TYR A N 1
ATOM 737 C CA . TYR A 1 98 ? -3.700 -0.178 2.353 1.00 87.88 98 TYR A CA 1
ATOM 738 C C . TYR A 1 98 ? -4.520 -0.753 3.509 1.00 87.88 98 TYR A C 1
ATOM 740 O O . TYR A 1 98 ? -4.946 -1.906 3.451 1.00 87.88 98 TYR A O 1
ATOM 748 N N . GLY A 1 99 ? -4.788 0.060 4.535 1.00 87.62 99 GLY A N 1
ATOM 749 C CA . GLY A 1 99 ? -5.773 -0.290 5.564 1.00 87.62 99 GLY A CA 1
ATOM 750 C C . GLY A 1 99 ? -7.140 -0.598 4.941 1.00 87.62 99 GLY A C 1
ATOM 751 O O . GLY A 1 99 ? -7.548 0.075 3.995 1.00 87.62 99 GLY A O 1
ATOM 752 N N . GLY A 1 100 ? -7.790 -1.650 5.435 1.00 90.19 100 GLY A N 1
ATOM 753 C CA . GLY A 1 100 ? -9.027 -2.215 4.899 1.00 90.19 100 GLY A CA 1
ATOM 754 C C . GLY A 1 100 ? -10.286 -1.637 5.534 1.00 90.19 100 GLY A C 1
ATOM 755 O O . GLY A 1 100 ? -10.528 -0.439 5.451 1.00 90.19 100 GLY A O 1
ATOM 756 N N . TRP A 1 101 ? -11.115 -2.506 6.117 1.00 92.69 101 TRP A N 1
ATOM 757 C CA . TRP A 1 101 ? -12.406 -2.168 6.736 1.00 92.69 101 TRP A CA 1
ATOM 758 C C . TRP A 1 101 ? -13.442 -1.575 5.770 1.00 92.69 101 TRP A C 1
ATOM 760 O O . TRP A 1 101 ? -14.320 -0.828 6.173 1.00 92.69 101 TRP A O 1
ATOM 770 N N . GLY A 1 102 ? -13.342 -1.888 4.477 1.00 90.56 102 GLY A N 1
ATOM 771 C CA . GLY A 1 102 ? -14.187 -1.289 3.436 1.00 90.56 102 GLY A CA 1
ATOM 772 C C . GLY A 1 102 ? -13.621 0.009 2.858 1.00 90.56 102 GLY A C 1
ATOM 773 O O . GLY A 1 102 ? -14.188 0.559 1.915 1.00 90.56 102 GLY A O 1
ATOM 774 N N . ARG A 1 103 ? -12.463 0.481 3.337 1.00 90.56 103 ARG A N 1
ATOM 775 C CA . ARG A 1 103 ? -11.734 1.578 2.696 1.00 90.56 103 ARG A CA 1
ATOM 776 C C . ARG A 1 103 ? -11.467 1.260 1.223 1.00 90.56 103 ARG A C 1
ATOM 778 O O . ARG A 1 103 ? -11.276 0.107 0.838 1.00 90.56 103 ARG A O 1
ATOM 785 N N . PHE A 1 104 ? -11.462 2.296 0.396 1.00 89.19 104 PHE A N 1
ATOM 786 C CA . PHE A 1 104 ? -11.319 2.242 -1.064 1.00 89.19 104 PHE A CA 1
ATOM 787 C C . PHE A 1 104 ? -12.483 1.626 -1.852 1.00 89.19 104 PHE A C 1
ATOM 789 O O . PHE A 1 104 ? -12.632 1.915 -3.034 1.00 89.19 104 PHE A O 1
ATOM 796 N N . THR A 1 105 ? -13.325 0.806 -1.234 1.00 89.31 105 THR A N 1
ATOM 797 C CA . THR A 1 105 ? -14.458 0.157 -1.915 1.00 89.31 105 THR A CA 1
ATOM 798 C C . THR A 1 105 ? -15.797 0.750 -1.492 1.00 89.31 105 THR A C 1
ATOM 800 O O . THR A 1 105 ? -16.718 0.804 -2.301 1.00 89.31 105 THR A O 1
ATOM 803 N N . SER A 1 106 ? -15.876 1.284 -0.269 1.00 93.00 106 SER A N 1
ATOM 804 C CA . SER A 1 106 ? -17.091 1.824 0.344 1.00 93.00 106 SER A CA 1
ATOM 805 C C . SER A 1 106 ? -17.810 2.868 -0.510 1.00 93.00 106 SER A C 1
ATOM 807 O O . SER A 1 106 ? -19.031 2.844 -0.605 1.00 93.00 106 SER A O 1
ATOM 809 N N . ARG A 1 107 ? -17.066 3.748 -1.185 1.00 93.25 107 ARG A N 1
ATOM 810 C CA . ARG A 1 107 ? -17.627 4.817 -2.027 1.00 93.25 107 ARG A CA 1
ATOM 811 C C . ARG A 1 107 ? -18.451 4.339 -3.224 1.00 93.25 107 ARG A C 1
ATOM 813 O O . ARG A 1 107 ? -19.136 5.148 -3.828 1.00 93.25 107 ARG A O 1
ATOM 820 N N . PHE A 1 108 ? -18.298 3.077 -3.617 1.00 93.81 108 PHE A N 1
ATOM 821 C CA . PHE A 1 108 ? -18.993 2.499 -4.767 1.00 93.81 108 PHE A CA 1
ATOM 822 C C . PHE A 1 108 ? -20.212 1.682 -4.339 1.00 93.81 108 PHE A C 1
ATOM 824 O O . PHE A 1 108 ? -20.926 1.175 -5.191 1.00 93.81 108 PHE A O 1
ATOM 831 N N . LEU A 1 109 ? -20.440 1.507 -3.032 1.00 94.25 109 LEU A N 1
ATOM 832 C CA . LEU A 1 109 ? -21.474 0.601 -2.530 1.00 94.25 109 LEU A CA 1
ATOM 833 C C . LEU A 1 109 ? -22.891 1.057 -2.885 1.00 94.25 109 LEU A C 1
ATOM 835 O O . LEU A 1 109 ? -23.759 0.200 -3.016 1.00 94.25 109 LEU A O 1
ATOM 839 N N . ASP A 1 110 ? -23.099 2.359 -3.078 1.00 90.69 110 ASP A N 1
ATOM 840 C CA . ASP A 1 110 ? -24.386 2.913 -3.512 1.00 90.69 110 ASP A CA 1
ATOM 841 C C . ASP A 1 110 ? -24.696 2.578 -4.987 1.00 90.69 110 ASP A C 1
ATOM 843 O O . ASP A 1 110 ? -25.862 2.534 -5.371 1.00 90.69 110 ASP A O 1
ATOM 847 N N . ASP A 1 111 ? -23.668 2.269 -5.791 1.00 93.56 111 ASP A N 1
ATOM 848 C CA . ASP A 1 111 ? -23.790 1.857 -7.199 1.00 93.56 111 ASP A CA 1
ATOM 849 C C . ASP A 1 111 ? -23.838 0.322 -7.373 1.00 93.56 111 ASP A C 1
ATOM 851 O O . ASP A 1 111 ? -23.968 -0.190 -8.488 1.00 93.56 111 ASP A O 1
ATOM 855 N N . LEU A 1 112 ? -23.688 -0.442 -6.284 1.00 94.69 112 LEU A N 1
ATOM 856 C CA . LEU A 1 112 ? -23.724 -1.907 -6.291 1.00 94.69 112 LEU A CA 1
ATOM 857 C C . LEU A 1 112 ? -25.142 -2.445 -6.021 1.00 94.69 112 LEU A C 1
ATOM 859 O O . LEU A 1 112 ? -26.017 -1.700 -5.578 1.00 94.69 112 LEU A O 1
ATOM 863 N N . PRO A 1 113 ? -25.401 -3.750 -6.268 1.00 95.50 113 PRO A N 1
ATOM 864 C CA . PRO A 1 113 ? -26.711 -4.338 -6.013 1.00 95.50 113 PRO A CA 1
ATOM 865 C C . PRO A 1 113 ? -27.238 -4.055 -4.594 1.00 95.50 113 PRO A C 1
ATOM 867 O O . PRO A 1 113 ? -26.449 -4.055 -3.637 1.00 95.50 113 PRO A O 1
ATOM 870 N N . PRO A 1 114 ? -28.566 -3.881 -4.429 1.00 94.25 114 PRO A N 1
ATOM 871 C CA . PRO A 1 114 ? -29.174 -3.657 -3.124 1.00 94.25 114 PRO A CA 1
ATOM 872 C C . PRO A 1 114 ? -28.700 -4.682 -2.088 1.00 94.25 114 PRO A C 1
ATOM 874 O O . PRO A 1 114 ? -28.712 -5.888 -2.329 1.00 94.25 114 PRO A O 1
ATOM 877 N N . GLY A 1 115 ? -28.266 -4.195 -0.925 1.00 94.06 115 GLY A N 1
ATOM 878 C CA . GLY A 1 115 ? -27.733 -5.028 0.155 1.00 94.06 115 GLY A CA 1
ATOM 879 C C . GLY A 1 115 ? -26.208 -5.179 0.178 1.00 94.06 115 GLY A C 1
ATOM 880 O O . GLY A 1 115 ? -25.695 -5.689 1.175 1.00 94.06 115 GLY A O 1
ATOM 881 N N . ALA A 1 116 ? -25.472 -4.682 -0.827 1.00 95.50 116 ALA A N 1
ATOM 882 C CA . ALA A 1 116 ? -24.005 -4.681 -0.822 1.00 95.50 116 ALA A CA 1
ATOM 883 C C . ALA A 1 116 ? -23.429 -3.964 0.413 1.00 95.50 116 ALA A C 1
ATOM 885 O O . ALA A 1 116 ? -22.598 -4.531 1.124 1.00 95.50 116 ALA A O 1
ATOM 886 N N . ALA A 1 117 ? -23.932 -2.766 0.736 1.00 95.25 117 ALA A N 1
ATOM 887 C CA . ALA A 1 117 ? -23.530 -2.040 1.942 1.00 95.25 117 ALA A CA 1
ATOM 888 C C . ALA A 1 117 ? -23.800 -2.846 3.220 1.00 95.25 117 ALA A C 1
ATOM 890 O O . ALA A 1 117 ? -22.904 -3.022 4.041 1.00 95.25 117 ALA A O 1
ATOM 891 N N . ALA A 1 118 ? -24.991 -3.442 3.340 1.00 95.56 118 ALA A N 1
ATOM 892 C CA . ALA A 1 118 ? -25.345 -4.274 4.487 1.00 95.56 118 ALA A CA 1
ATOM 893 C C . ALA A 1 118 ? -24.452 -5.522 4.612 1.00 95.56 118 ALA A C 1
ATOM 895 O O . ALA A 1 118 ? -24.155 -5.955 5.726 1.00 95.56 118 ALA A O 1
ATOM 896 N N . GLN A 1 119 ? -24.018 -6.112 3.494 1.00 95.62 119 GLN A N 1
ATOM 897 C CA . GLN A 1 119 ? -23.066 -7.222 3.496 1.00 95.62 119 GLN A CA 1
ATOM 898 C C . GLN A 1 119 ? -21.692 -6.778 3.995 1.00 95.62 119 GLN A C 1
ATOM 900 O O . GLN A 1 119 ? -21.141 -7.426 4.881 1.00 95.62 119 GLN A O 1
ATOM 905 N N . VAL A 1 120 ? -21.173 -5.654 3.497 1.00 95.69 120 VAL A N 1
ATOM 906 C CA . VAL A 1 120 ? -19.897 -5.100 3.970 1.00 95.69 120 VAL A CA 1
ATOM 907 C C . VAL A 1 120 ? -19.970 -4.745 5.458 1.00 95.69 120 VAL A C 1
ATOM 909 O O . VAL A 1 120 ? -19.077 -5.122 6.211 1.00 95.69 120 VAL A O 1
ATOM 912 N N . SER A 1 121 ? -21.057 -4.122 5.920 1.00 96.12 121 SER A N 1
ATOM 913 C CA . SER A 1 121 ? -21.297 -3.843 7.343 1.00 96.12 121 SER A CA 1
ATOM 914 C C . SER A 1 121 ? -21.306 -5.098 8.215 1.00 96.12 121 SER A C 1
ATOM 916 O O . SER A 1 121 ? -20.826 -5.067 9.348 1.00 96.12 121 SER A O 1
ATOM 918 N N . ARG A 1 122 ? -21.852 -6.220 7.723 1.00 95.69 122 ARG A N 1
ATOM 919 C CA . ARG A 1 122 ? -21.801 -7.504 8.446 1.00 95.69 122 ARG A CA 1
ATOM 920 C C . ARG A 1 122 ? -20.374 -8.031 8.558 1.00 95.69 122 ARG A C 1
ATOM 922 O O . ARG A 1 122 ? -19.984 -8.443 9.645 1.00 95.69 122 ARG A O 1
ATOM 929 N N . GLU A 1 123 ? -19.596 -7.982 7.479 1.00 95.62 123 GLU A N 1
ATOM 930 C CA . GLU A 1 123 ? -18.199 -8.437 7.501 1.00 95.62 123 GLU A CA 1
ATOM 931 C C . GLU A 1 123 ? -17.307 -7.545 8.376 1.00 95.62 123 GLU A C 1
ATOM 933 O O . GLU A 1 123 ? -16.439 -8.058 9.078 1.00 95.62 123 GLU A O 1
ATOM 938 N N . ILE A 1 124 ? -17.549 -6.228 8.408 1.00 95.44 124 ILE A N 1
ATOM 939 C CA . ILE A 1 124 ? -16.855 -5.313 9.329 1.00 95.44 124 ILE A CA 1
ATOM 940 C C . ILE A 1 124 ? -17.148 -5.700 10.782 1.00 95.44 124 ILE A C 1
ATOM 942 O O . ILE A 1 124 ? -16.210 -5.924 11.543 1.00 95.44 124 ILE A O 1
ATOM 946 N N . ARG A 1 125 ? -18.425 -5.842 11.163 1.00 95.06 125 ARG A N 1
ATOM 947 C CA . ARG A 1 125 ? -18.806 -6.231 12.534 1.00 95.06 125 ARG A CA 1
ATOM 948 C C . ARG A 1 125 ? -18.214 -7.582 12.928 1.00 95.06 125 ARG A C 1
ATOM 950 O O . ARG A 1 125 ? -17.616 -7.704 13.990 1.00 95.06 125 ARG A O 1
ATOM 957 N N . ARG A 1 126 ? -18.298 -8.571 12.034 1.00 94.81 126 ARG A N 1
ATOM 958 C CA . ARG A 1 126 ? -17.684 -9.887 12.240 1.00 94.81 126 ARG A CA 1
ATOM 959 C C . ARG A 1 126 ? -16.170 -9.791 12.445 1.00 94.81 126 ARG A C 1
ATOM 961 O O . ARG A 1 126 ? -15.631 -10.487 13.296 1.00 94.81 126 ARG A O 1
ATOM 968 N N . GLY A 1 127 ? -15.488 -8.967 11.651 1.00 93.75 127 GLY A N 1
ATOM 969 C CA . GLY A 1 127 ? -14.040 -8.794 11.732 1.00 93.75 127 GLY A CA 1
ATOM 970 C C . GLY A 1 127 ? -13.587 -8.090 13.010 1.00 93.75 127 GLY A C 1
ATOM 971 O O . GLY A 1 127 ? -12.534 -8.432 13.539 1.00 93.75 127 GLY A O 1
ATOM 972 N N . LEU A 1 128 ? -14.363 -7.123 13.506 1.00 93.25 128 LEU A N 1
ATOM 973 C CA . LEU A 1 128 ? -14.086 -6.435 14.772 1.00 93.25 128 LEU A CA 1
ATOM 974 C C . LEU A 1 128 ? -14.297 -7.348 15.987 1.00 93.25 128 LEU A C 1
ATOM 976 O O . LEU A 1 128 ? -13.569 -7.232 16.970 1.00 93.25 128 LEU A O 1
ATOM 980 N N . GLY A 1 129 ? -15.236 -8.288 15.880 1.00 92.81 129 GLY A N 1
ATOM 981 C CA . GLY A 1 129 ? -15.540 -9.282 16.902 1.00 92.81 129 GLY A CA 1
ATOM 982 C C . GLY A 1 129 ? -16.861 -9.013 17.618 1.00 92.81 129 GLY A C 1
ATOM 983 O O . GLY A 1 129 ? -17.417 -7.914 17.576 1.00 92.81 129 GLY A O 1
ATOM 984 N N . ASP A 1 130 ? -17.377 -10.048 18.278 1.00 87.75 130 ASP A N 1
ATOM 985 C CA . ASP A 1 130 ? -18.656 -9.974 18.981 1.00 87.75 130 ASP A CA 1
ATOM 986 C C . ASP A 1 130 ? -18.586 -8.982 20.150 1.00 87.75 130 ASP A C 1
ATOM 988 O O . ASP A 1 130 ? -17.649 -8.995 20.948 1.00 87.75 130 ASP A O 1
ATOM 992 N N . GLY A 1 131 ? -19.590 -8.108 20.245 1.00 86.50 131 GLY A N 1
ATOM 993 C CA . GLY A 1 131 ? -19.658 -7.069 21.276 1.00 86.50 131 GLY A CA 1
ATOM 994 C C . GLY A 1 131 ? -18.719 -5.879 21.053 1.00 86.50 131 GLY A C 1
ATOM 995 O O . GLY A 1 131 ? -18.705 -4.974 21.886 1.00 86.50 131 GLY A O 1
ATOM 996 N N . ALA A 1 132 ? -17.961 -5.838 19.949 1.00 92.56 132 ALA A N 1
ATOM 997 C CA . ALA A 1 132 ? -17.184 -4.658 19.592 1.00 92.56 132 ALA A CA 1
ATOM 998 C C . ALA A 1 132 ? -18.116 -3.490 19.241 1.00 92.56 132 ALA A C 1
ATOM 1000 O O . ALA A 1 132 ? -18.981 -3.598 18.366 1.00 92.56 132 ALA A O 1
ATOM 1001 N N . ARG A 1 133 ? -17.914 -2.358 19.915 1.00 95.38 133 ARG A N 1
ATOM 1002 C CA . ARG A 1 133 ? -18.582 -1.095 19.610 1.00 95.38 133 ARG A CA 1
ATOM 1003 C C . ARG A 1 133 ? -17.715 -0.303 18.645 1.00 95.38 133 ARG A C 1
ATOM 1005 O O . ARG A 1 133 ? -16.535 -0.088 18.923 1.00 95.38 133 ARG A O 1
ATOM 1012 N N . ALA A 1 134 ? -18.289 0.141 17.531 1.00 96.06 134 ALA A N 1
ATOM 1013 C CA . ALA A 1 134 ? -17.536 0.831 16.497 1.00 96.06 134 ALA A CA 1
ATOM 1014 C C . ALA A 1 134 ? -18.233 2.085 15.988 1.00 96.06 134 ALA A C 1
ATOM 1016 O O . ALA A 1 134 ? -19.431 2.069 15.707 1.00 96.06 134 ALA A O 1
ATOM 1017 N N . ALA A 1 135 ? -17.435 3.127 15.772 1.00 97.12 135 ALA A N 1
ATOM 1018 C CA . ALA A 1 135 ? -17.864 4.359 15.134 1.00 97.12 135 ALA A CA 1
ATOM 1019 C C . ALA A 1 135 ? -17.015 4.673 13.902 1.00 97.12 135 ALA A C 1
ATOM 1021 O O . ALA A 1 135 ? -15.815 4.393 13.840 1.00 97.12 135 ALA A O 1
ATOM 1022 N N . GLN A 1 136 ? -17.631 5.308 12.913 1.00 95.69 136 GLN A N 1
ATOM 1023 C CA . GLN A 1 136 ? -16.916 5.857 11.772 1.00 95.69 136 GLN A CA 1
ATOM 1024 C C . GLN A 1 136 ? -16.677 7.346 11.930 1.00 95.69 136 GLN A C 1
ATOM 1026 O O . GLN A 1 136 ? -17.573 8.099 12.298 1.00 95.69 136 GLN A O 1
ATOM 1031 N N . ILE A 1 137 ? -15.484 7.782 11.538 1.00 94.56 137 ILE A N 1
ATOM 1032 C CA . ILE A 1 137 ? -15.209 9.192 11.287 1.00 94.56 137 ILE A CA 1
ATOM 1033 C C . ILE A 1 137 ? -15.185 9.431 9.774 1.00 94.56 137 ILE A C 1
ATOM 1035 O O . ILE A 1 137 ? -14.427 8.785 9.043 1.00 94.56 137 ILE A O 1
ATOM 1039 N N . ARG A 1 138 ? -16.032 10.343 9.276 1.00 92.50 138 ARG A N 1
ATOM 1040 C CA . ARG A 1 138 ? -16.234 10.576 7.828 1.00 92.50 138 ARG A CA 1
ATOM 1041 C C . ARG A 1 138 ? -15.901 12.012 7.387 1.00 92.50 138 ARG A C 1
ATOM 1043 O O . ARG A 1 138 ? -16.753 12.716 6.845 1.00 92.50 138 ARG A O 1
ATOM 1050 N N . PRO A 1 139 ? -14.661 12.495 7.589 1.00 90.88 139 PRO A N 1
ATOM 1051 C CA . PRO A 1 139 ? -14.299 13.853 7.208 1.00 90.88 139 PRO A CA 1
ATOM 1052 C C . PRO A 1 139 ? -14.210 13.958 5.681 1.00 90.88 139 PRO A C 1
ATOM 1054 O O . PRO A 1 139 ? -13.309 13.384 5.084 1.00 90.88 139 PRO A O 1
ATOM 1057 N N . VAL A 1 140 ? -15.097 14.705 5.018 1.00 85.94 140 VAL A N 1
ATOM 1058 C CA . VAL A 1 140 ? -15.060 14.824 3.541 1.00 85.94 140 VAL A CA 1
ATOM 1059 C C . VAL A 1 140 ? -13.807 15.561 3.056 1.00 85.94 140 VAL A C 1
ATOM 1061 O O . VAL A 1 140 ? -13.233 15.203 2.030 1.00 85.94 140 VAL A O 1
ATOM 1064 N N . GLY A 1 141 ? -13.368 16.593 3.787 1.00 83.38 141 GLY A N 1
ATOM 1065 C CA . GLY A 1 141 ? -12.141 17.337 3.476 1.00 83.38 141 GLY A CA 1
ATOM 1066 C C . GLY A 1 141 ? -12.124 17.975 2.081 1.00 83.38 141 GLY A C 1
ATOM 1067 O O . GLY A 1 141 ? -11.055 18.117 1.500 1.00 83.38 141 GLY A O 1
ATOM 1068 N N . GLY A 1 142 ? -13.295 18.293 1.511 1.00 87.06 142 GLY A N 1
ATOM 1069 C CA . GLY A 1 142 ? -13.417 18.813 0.142 1.00 87.06 142 GLY A CA 1
ATOM 1070 C C . GLY A 1 142 ? -13.062 17.806 -0.961 1.00 87.06 142 GLY A C 1
ATOM 1071 O O . GLY A 1 142 ? -12.887 18.199 -2.110 1.00 87.06 142 GLY A O 1
ATOM 1072 N N . PHE A 1 143 ? -12.940 16.514 -0.637 1.00 89.38 143 PHE A N 1
ATOM 1073 C CA . PHE A 1 143 ? -12.529 15.473 -1.571 1.00 89.38 143 PHE A CA 1
ATOM 1074 C C . PHE A 1 143 ? -13.677 14.492 -1.813 1.00 89.38 143 PHE A C 1
ATOM 1076 O O . PHE A 1 143 ? -13.951 13.632 -0.981 1.00 89.38 143 PHE A O 1
ATOM 1083 N N . ASN A 1 144 ? -14.337 14.578 -2.972 1.00 90.19 144 ASN A N 1
ATOM 1084 C CA . ASN A 1 144 ? -15.526 13.762 -3.287 1.00 90.19 144 ASN A CA 1
ATOM 1085 C C . ASN A 1 144 ? -15.281 12.249 -3.179 1.00 90.19 144 ASN A C 1
ATOM 1087 O O . ASN A 1 144 ? -16.202 11.483 -2.919 1.00 90.19 144 ASN A O 1
ATOM 1091 N N . ALA A 1 145 ? -14.035 11.805 -3.343 1.00 89.12 145 ALA A N 1
ATOM 1092 C CA . ALA A 1 145 ? -13.671 10.406 -3.163 1.00 89.12 145 ALA A CA 1
ATOM 1093 C C . ALA A 1 145 ? -13.754 9.912 -1.706 1.00 89.12 145 ALA A C 1
ATOM 1095 O O . ALA A 1 145 ? -13.648 8.710 -1.481 1.00 89.12 145 ALA A O 1
ATOM 1096 N N . ASN A 1 146 ? -13.945 10.808 -0.732 1.00 91.69 146 ASN A N 1
ATOM 1097 C CA . ASN A 1 146 ? -14.229 10.460 0.660 1.00 91.69 146 ASN A CA 1
ATOM 1098 C C . ASN A 1 146 ? -15.710 10.225 0.957 1.00 91.69 146 ASN A C 1
ATOM 1100 O O . ASN A 1 146 ? -16.027 9.822 2.072 1.00 91.69 146 ASN A O 1
ATOM 1104 N N . LEU A 1 147 ? -16.610 10.473 0.005 1.00 92.00 147 LEU A N 1
ATOM 1105 C CA . LEU A 1 147 ? -18.026 10.182 0.193 1.00 92.00 147 LEU A CA 1
ATOM 1106 C C . LEU A 1 147 ? -18.246 8.668 0.153 1.00 92.00 147 LEU A C 1
ATOM 1108 O O . LEU A 1 147 ? -17.819 7.998 -0.785 1.00 92.00 147 LEU A O 1
ATOM 1112 N N . HIS A 1 148 ? -18.885 8.140 1.193 1.00 93.00 148 HIS A N 1
ATOM 1113 C CA . HIS A 1 148 ? -19.302 6.747 1.290 1.00 93.00 148 HIS A CA 1
ATOM 1114 C C . HIS A 1 148 ? -20.431 6.599 2.330 1.00 93.00 148 HIS A C 1
ATOM 1116 O O . HIS A 1 148 ? -20.515 7.419 3.262 1.00 93.00 148 HIS A O 1
ATOM 1122 N N . PRO A 1 149 ? -21.273 5.554 2.226 1.00 93.31 149 PRO A N 1
ATOM 1123 C CA . PRO A 1 149 ? -22.297 5.269 3.222 1.00 93.31 149 PRO A CA 1
ATOM 1124 C C . PRO A 1 149 ? -21.691 5.000 4.604 1.00 93.31 149 PRO A C 1
ATOM 1126 O O . PRO A 1 149 ? -20.505 4.671 4.753 1.00 93.31 149 PRO A O 1
ATOM 1129 N N . LEU A 1 150 ? -22.525 5.161 5.629 1.00 94.50 150 LEU A N 1
ATOM 1130 C CA . LEU A 1 150 ? -22.216 4.700 6.974 1.00 94.50 150 LEU A CA 1
ATOM 1131 C C . LEU A 1 150 ? -22.358 3.166 6.997 1.00 94.50 150 LEU A C 1
ATOM 1133 O O . LEU A 1 150 ? -23.356 2.621 6.534 1.00 94.50 150 LEU A O 1
ATOM 1137 N N . LEU A 1 151 ? -21.315 2.481 7.455 1.00 95.75 151 LEU A N 1
ATOM 1138 C CA . LEU A 1 151 ? -21.149 1.026 7.459 1.00 95.75 151 LEU A CA 1
ATOM 1139 C C . LEU A 1 151 ? -21.087 0.419 8.872 1.00 95.75 151 LEU A C 1
ATOM 1141 O O . LEU A 1 151 ? -21.123 -0.807 8.985 1.00 95.75 151 LEU A O 1
ATOM 1145 N N . VAL A 1 152 ? -21.015 1.243 9.918 1.00 94.88 152 VAL A N 1
ATOM 1146 C CA . VAL A 1 152 ? -21.167 0.868 11.334 1.00 94.88 152 VAL A CA 1
ATOM 1147 C C . VAL A 1 152 ? -22.252 1.728 11.981 1.00 94.88 152 VAL A C 1
ATOM 1149 O O . VAL A 1 152 ? -22.685 2.712 11.393 1.00 94.88 152 VAL A O 1
ATOM 1152 N N . ASP A 1 153 ? -22.708 1.359 13.172 1.00 90.88 153 ASP A N 1
ATOM 1153 C CA . ASP A 1 153 ? -23.926 1.939 13.752 1.00 90.88 153 ASP A CA 1
ATOM 1154 C C . ASP A 1 153 ? -23.747 3.386 14.242 1.00 90.88 153 ASP A C 1
ATOM 1156 O O . ASP A 1 153 ? -24.722 4.127 14.357 1.00 90.88 153 ASP A O 1
ATOM 1160 N N . GLU A 1 154 ? -22.507 3.804 14.512 1.00 96.38 154 GLU A N 1
ATOM 1161 C CA . GLU A 1 154 ? -22.206 5.102 15.112 1.00 96.38 154 GLU A CA 1
ATOM 1162 C C . GLU A 1 154 ? -21.328 5.980 14.208 1.00 96.38 154 GLU A C 1
ATOM 1164 O O . GLU A 1 154 ? -20.444 5.508 13.486 1.00 96.38 154 GLU A O 1
ATOM 1169 N N . GLU A 1 155 ? -21.543 7.294 14.273 1.00 96.69 155 GLU A N 1
ATOM 1170 C CA . GLU A 1 155 ? -20.742 8.292 13.558 1.00 96.69 155 GLU A CA 1
ATOM 1171 C C . GLU A 1 155 ? -20.138 9.320 14.521 1.00 96.69 155 GLU A C 1
ATOM 1173 O O . GLU A 1 155 ? -20.818 9.830 15.411 1.00 96.69 155 GLU A O 1
ATOM 1178 N N . ILE A 1 156 ? -18.865 9.656 14.299 1.00 96.56 156 ILE A N 1
ATOM 1179 C CA . ILE A 1 156 ? -18.173 10.787 14.922 1.00 96.56 156 ILE A CA 1
ATOM 1180 C C . ILE A 1 156 ? -18.146 11.937 13.915 1.00 96.56 156 ILE A C 1
ATOM 1182 O O . ILE A 1 156 ? -17.555 11.815 12.835 1.00 96.56 156 ILE A O 1
ATOM 1186 N N . GLY A 1 157 ? -18.740 13.074 14.273 1.00 93.38 157 GLY A N 1
ATOM 1187 C CA . GLY A 1 157 ? -18.835 14.226 13.383 1.00 93.38 157 GLY A CA 1
ATOM 1188 C C . GLY A 1 157 ? -19.164 15.540 14.097 1.00 93.38 157 GLY A C 1
ATOM 1189 O O . GLY A 1 157 ? -19.483 15.557 15.281 1.00 93.38 157 GLY A O 1
ATOM 1190 N N . PRO A 1 158 ? -19.060 16.682 13.398 1.00 87.44 158 PRO A N 1
ATOM 1191 C CA . PRO A 1 158 ? -19.274 17.999 14.001 1.00 87.44 158 PRO A CA 1
ATOM 1192 C C . PRO A 1 158 ? -20.757 18.335 14.231 1.00 87.44 158 PRO A C 1
ATOM 1194 O O . PRO A 1 158 ? -21.065 19.222 15.022 1.00 87.44 158 PRO A O 1
ATOM 1197 N N . ASP A 1 159 ? -21.670 17.656 13.530 1.00 88.69 159 ASP A N 1
ATOM 1198 C CA . ASP A 1 159 ? -23.114 17.875 13.621 1.00 88.69 159 ASP A CA 1
ATOM 1199 C C . ASP A 1 159 ? -23.757 16.813 14.521 1.00 88.69 159 ASP A C 1
ATOM 1201 O O . ASP A 1 159 ? -23.927 15.665 14.106 1.00 88.69 159 ASP A O 1
ATOM 1205 N N . ARG A 1 160 ? -24.142 17.213 15.739 1.00 88.12 160 ARG A N 1
ATOM 1206 C CA . ARG A 1 160 ? -24.798 16.350 16.739 1.00 88.12 160 ARG A CA 1
ATOM 1207 C C . ARG A 1 160 ? -26.208 15.903 16.344 1.00 88.12 160 ARG A C 1
ATOM 1209 O O . ARG A 1 160 ? -26.740 14.994 16.964 1.00 88.12 160 ARG A O 1
ATOM 1216 N N . VAL A 1 161 ? -26.831 16.534 15.345 1.00 89.94 161 VAL A N 1
ATOM 1217 C CA . VAL A 1 161 ? -28.132 16.088 14.820 1.00 89.94 161 VAL A CA 1
ATOM 1218 C C . VAL A 1 161 ? -27.952 14.882 13.898 1.00 89.94 161 VAL A C 1
ATOM 1220 O O . VAL A 1 161 ? -28.855 14.059 13.771 1.00 89.94 161 VAL A O 1
ATOM 1223 N N . ARG A 1 162 ? -26.788 14.772 13.247 1.00 87.75 162 ARG A N 1
ATOM 1224 C CA . ARG A 1 162 ? -26.491 13.731 12.251 1.00 87.75 162 ARG A CA 1
ATOM 1225 C C . ARG A 1 162 ? -25.493 12.677 12.725 1.00 87.75 162 ARG A C 1
ATOM 1227 O O . ARG A 1 162 ? -25.446 11.609 12.130 1.00 87.75 162 ARG A O 1
ATOM 1234 N N . SER A 1 163 ? -24.712 12.979 13.757 1.00 94.69 163 SER A N 1
ATOM 1235 C CA . SER A 1 163 ? -23.641 12.125 14.276 1.00 94.69 163 SER A CA 1
ATOM 1236 C C . SER A 1 163 ? -23.975 11.666 15.690 1.00 94.69 163 SER A C 1
ATOM 1238 O O . SER A 1 163 ? -24.488 12.453 16.486 1.00 94.69 163 SER A O 1
ATOM 1240 N N . THR A 1 164 ? -23.630 10.423 16.019 1.00 96.62 164 THR A N 1
ATOM 1241 C CA . THR A 1 164 ? -23.787 9.859 17.369 1.00 96.62 164 THR A CA 1
ATOM 1242 C C . THR A 1 164 ? -22.927 10.599 18.390 1.00 96.62 164 THR A C 1
ATOM 1244 O O . THR A 1 164 ? -23.380 10.880 19.498 1.00 96.62 164 THR A O 1
ATOM 1247 N N . PHE A 1 165 ? -21.696 10.945 18.005 1.00 96.31 165 PHE A N 1
ATOM 1248 C CA . PHE A 1 165 ? -20.735 11.642 18.855 1.00 96.31 165 PHE A CA 1
ATOM 1249 C C . PHE A 1 165 ? -20.180 12.881 18.168 1.00 96.31 165 PHE A C 1
ATOM 1251 O O . PHE A 1 165 ? -19.923 12.883 16.962 1.00 96.31 165 PHE A O 1
ATOM 1258 N N . ALA A 1 166 ? -19.900 13.908 18.963 1.00 94.00 166 ALA A N 1
ATOM 1259 C CA . ALA A 1 166 ? -18.956 14.943 18.580 1.00 94.00 166 ALA A CA 1
ATOM 1260 C C . ALA A 1 166 ? -17.511 14.475 18.813 1.00 94.00 166 ALA A C 1
ATOM 1262 O O . ALA A 1 166 ? -17.255 13.621 19.660 1.00 94.00 166 ALA A O 1
ATOM 1263 N N . GLU A 1 167 ? -16.544 15.100 18.128 1.00 92.50 167 GLU A N 1
ATOM 1264 C CA . GLU A 1 167 ? -15.105 14.853 18.361 1.00 92.50 167 GLU A CA 1
ATOM 1265 C C . GLU A 1 167 ? -14.732 14.998 19.856 1.00 92.50 167 GLU A C 1
ATOM 1267 O O . GLU A 1 167 ? -13.880 14.268 20.348 1.00 92.50 167 GLU A O 1
ATOM 1272 N N . ALA A 1 168 ? -15.395 15.907 20.584 1.00 92.19 168 ALA A N 1
ATOM 1273 C CA . ALA A 1 168 ? -15.148 16.178 22.003 1.00 92.19 168 ALA A CA 1
ATOM 1274 C C . ALA A 1 168 ? -15.721 15.124 22.972 1.00 92.19 168 ALA A C 1
ATOM 1276 O O . ALA A 1 168 ? -15.369 15.148 24.147 1.00 92.19 168 ALA A O 1
ATOM 1277 N N . ASP A 1 169 ? -16.591 14.224 22.505 1.00 94.62 169 ASP A N 1
ATOM 1278 C CA . ASP A 1 169 ? -17.182 13.166 23.340 1.00 94.62 169 ASP A CA 1
ATOM 1279 C C . ASP A 1 169 ? -16.301 11.903 23.386 1.00 94.62 169 ASP A C 1
ATOM 1281 O O . ASP A 1 169 ? -16.608 10.949 24.106 1.00 94.62 169 ASP A O 1
ATOM 1285 N N . VAL A 1 170 ? -15.229 11.877 22.585 1.00 95.88 170 VAL A N 1
ATOM 1286 C CA . VAL A 1 170 ? -14.328 10.736 22.440 1.00 95.88 170 VAL A CA 1
ATOM 1287 C C . VAL A 1 170 ? -13.005 11.032 23.132 1.00 95.88 170 VAL A C 1
ATOM 1289 O O . VAL A 1 170 ? -12.326 12.015 22.839 1.00 95.88 170 VAL A O 1
ATOM 1292 N N . GLU A 1 171 ? -12.607 10.135 24.021 1.00 95.62 171 GLU A N 1
ATOM 1293 C CA . GLU A 1 171 ? -11.394 10.261 24.817 1.00 95.62 171 GLU A CA 1
ATOM 1294 C C . GLU A 1 171 ? -10.352 9.229 24.389 1.00 95.62 171 GLU A C 1
ATOM 1296 O O . GLU A 1 171 ? -10.669 8.063 24.147 1.00 95.62 171 GLU A O 1
ATOM 1301 N N . LEU A 1 172 ? -9.086 9.648 24.355 1.00 94.50 172 LEU A N 1
ATOM 1302 C CA . LEU A 1 172 ? -7.947 8.740 24.271 1.00 94.50 172 LEU A CA 1
ATOM 1303 C C . LEU A 1 172 ? -7.607 8.243 25.677 1.00 94.50 172 LEU A C 1
ATOM 1305 O O . LEU A 1 172 ? -7.408 9.048 26.586 1.00 94.50 172 LEU A O 1
ATOM 1309 N N . PHE A 1 173 ? -7.491 6.932 25.851 1.00 94.25 173 PHE A N 1
ATOM 1310 C CA . PHE A 1 173 ? -7.082 6.325 27.112 1.00 94.25 173 PHE A CA 1
ATOM 1311 C C . PHE A 1 173 ? -6.051 5.218 26.889 1.00 94.25 173 PHE A C 1
ATOM 1313 O O . PHE A 1 173 ? -5.903 4.684 25.790 1.00 94.25 173 PHE A O 1
ATOM 1320 N N . HIS A 1 174 ? -5.326 4.875 27.950 1.00 93.69 174 HIS A N 1
ATOM 1321 C CA . HIS A 1 174 ? -4.410 3.739 27.974 1.00 93.69 174 HIS A CA 1
ATOM 1322 C C . HIS A 1 174 ? -5.121 2.535 28.598 1.00 93.69 174 HIS A C 1
ATOM 1324 O O . HIS A 1 174 ? -5.439 2.550 29.786 1.00 93.69 174 HIS A O 1
ATOM 1330 N N . ASP A 1 175 ? -5.397 1.503 27.799 1.00 92.38 175 ASP A N 1
ATOM 1331 C CA . ASP A 1 175 ? -5.761 0.175 28.295 1.00 92.38 175 ASP A CA 1
ATOM 1332 C C . ASP A 1 175 ? -4.500 -0.459 28.889 1.00 92.38 175 ASP A C 1
ATOM 1334 O O . ASP A 1 175 ? -3.679 -1.028 28.170 1.00 92.38 175 ASP A O 1
ATOM 1338 N N . THR A 1 176 ? -4.336 -0.336 30.206 1.00 92.00 176 THR A N 1
ATOM 1339 C CA . THR A 1 176 ? -3.168 -0.843 30.939 1.00 92.00 176 THR A CA 1
ATOM 1340 C C . THR A 1 176 ? -3.102 -2.367 30.986 1.00 92.00 176 THR A C 1
ATOM 1342 O O . THR A 1 176 ? -2.021 -2.917 31.174 1.00 92.00 176 THR A O 1
ATOM 1345 N N . ALA A 1 177 ? -4.225 -3.068 30.791 1.00 89.50 177 ALA A N 1
ATOM 1346 C CA . ALA A 1 177 ? -4.248 -4.528 30.780 1.00 89.50 177 ALA A CA 1
ATOM 1347 C C . ALA A 1 177 ? -3.671 -5.094 29.476 1.00 89.50 177 ALA A C 1
ATOM 1349 O O . ALA A 1 177 ? -3.062 -6.163 29.481 1.00 89.50 177 ALA A O 1
ATOM 1350 N N . ARG A 1 178 ? -3.863 -4.382 28.359 1.00 85.94 178 ARG A N 1
ATOM 1351 C CA . ARG A 1 178 ? -3.339 -4.765 27.033 1.00 85.94 178 ARG A CA 1
ATOM 1352 C C . ARG A 1 178 ? -2.135 -3.947 26.583 1.00 85.94 178 ARG A C 1
ATOM 1354 O O . ARG A 1 178 ? -1.580 -4.245 25.530 1.00 85.94 178 ARG A O 1
ATOM 1361 N N . ASP A 1 179 ? -1.771 -2.936 27.361 1.00 87.31 179 ASP A N 1
ATOM 1362 C CA . ASP A 1 179 ? -0.778 -1.919 27.032 1.00 87.31 179 ASP A CA 1
ATOM 1363 C C . ASP A 1 179 ? -1.044 -1.251 25.668 1.00 87.31 179 ASP A C 1
ATOM 1365 O O . ASP A 1 179 ? -0.215 -1.240 24.760 1.00 87.31 179 ASP A O 1
ATOM 1369 N N . GLN A 1 180 ? -2.266 -0.734 25.491 1.00 87.25 180 GLN A N 1
ATOM 1370 C CA . GLN A 1 180 ? -2.717 -0.126 24.233 1.00 87.25 180 GLN A CA 1
ATOM 1371 C C . GLN A 1 180 ? -3.290 1.269 24.444 1.00 87.25 180 GLN A C 1
ATOM 1373 O O . GLN A 1 180 ? -4.088 1.494 25.349 1.00 87.25 180 GLN A O 1
ATOM 1378 N N . LEU A 1 181 ? -2.967 2.195 23.544 1.00 89.81 181 LEU A N 1
ATOM 1379 C CA . LEU A 1 181 ? -3.742 3.424 23.403 1.00 89.81 181 LEU A CA 1
ATOM 1380 C C . LEU A 1 181 ? -5.032 3.112 22.639 1.00 89.81 181 LEU A C 1
ATOM 1382 O O . LEU A 1 181 ? -4.988 2.548 21.545 1.00 89.81 181 LEU A O 1
ATOM 1386 N N . ARG A 1 182 ? -6.173 3.450 23.236 1.00 93.12 182 ARG A N 1
ATOM 1387 C CA . ARG A 1 182 ? -7.519 3.150 22.741 1.00 93.12 182 ARG A CA 1
ATOM 1388 C C . ARG A 1 182 ? -8.403 4.384 22.832 1.00 93.12 182 ARG A C 1
ATOM 1390 O O . ARG A 1 182 ? -8.126 5.308 23.595 1.00 93.12 182 ARG A O 1
ATOM 1397 N N . LEU A 1 183 ? -9.479 4.382 22.060 1.00 96.00 183 LEU A N 1
ATOM 1398 C CA . LEU A 1 183 ? -10.516 5.401 22.135 1.00 96.00 183 LEU A CA 1
ATOM 1399 C C . LEU A 1 183 ? -11.698 4.872 22.942 1.00 96.00 183 LEU A C 1
ATOM 1401 O O . LEU A 1 183 ? -11.975 3.673 22.930 1.00 96.00 183 LEU A O 1
ATOM 1405 N N . ARG A 1 184 ? -12.377 5.758 23.664 1.00 96.50 184 ARG A N 1
ATOM 1406 C CA . ARG A 1 184 ? -13.633 5.465 24.358 1.00 96.50 184 ARG A CA 1
ATOM 1407 C C . ARG A 1 184 ? -14.624 6.598 24.170 1.00 96.50 184 ARG A C 1
ATOM 1409 O O . ARG A 1 184 ? -14.219 7.751 24.045 1.00 96.50 184 ARG A O 1
ATOM 1416 N N . ALA A 1 185 ? -15.904 6.273 24.220 1.00 96.50 185 ALA A N 1
ATOM 1417 C CA . ALA A 1 185 ? -16.987 7.244 24.298 1.00 96.50 185 ALA A CA 1
ATOM 1418 C C . ALA A 1 185 ? -17.954 6.796 25.391 1.00 96.50 185 ALA A C 1
ATOM 1420 O O . ALA A 1 185 ? -18.172 5.600 25.583 1.00 96.50 185 ALA A O 1
ATOM 1421 N N . THR A 1 186 ? -18.527 7.737 26.145 1.00 92.38 186 THR A N 1
ATOM 1422 C CA . THR A 1 186 ? -19.472 7.424 27.242 1.00 92.38 186 THR A CA 1
ATOM 1423 C C . THR A 1 186 ? -18.922 6.436 28.290 1.00 92.38 186 THR A C 1
ATOM 1425 O O . THR A 1 186 ? -19.674 5.710 28.926 1.00 92.38 186 THR A O 1
ATOM 1428 N N . GLY A 1 187 ? -17.596 6.395 28.466 1.00 93.19 187 GLY A N 1
ATOM 1429 C CA . GLY A 1 187 ? -16.915 5.472 29.382 1.00 93.19 187 GLY A CA 1
ATOM 1430 C C . GLY A 1 187 ? -16.613 4.078 28.817 1.00 93.19 187 GLY A C 1
ATOM 1431 O O . GLY A 1 187 ? -15.891 3.324 29.465 1.00 93.19 187 GLY A O 1
ATOM 1432 N N . GLU A 1 188 ? -17.075 3.747 27.611 1.00 94.50 188 GLU A N 1
ATOM 1433 C CA . GLU A 1 188 ? -16.887 2.430 26.991 1.00 94.50 188 GLU A CA 1
ATOM 1434 C C . GLU A 1 188 ? -15.854 2.460 25.855 1.00 94.50 188 GLU A C 1
ATOM 1436 O O . GLU A 1 188 ? -15.836 3.426 25.084 1.00 94.50 188 GLU A O 1
ATOM 1441 N N . PRO A 1 189 ? -15.011 1.418 25.701 1.00 95.31 189 PRO A N 1
ATOM 1442 C CA . PRO A 1 189 ? -14.090 1.305 24.573 1.00 95.31 189 PRO A CA 1
ATOM 1443 C C . PRO A 1 189 ? -14.802 1.396 23.219 1.00 95.31 189 PRO A C 1
ATOM 1445 O O . PRO A 1 189 ? -15.875 0.828 23.028 1.00 95.31 189 PRO A O 1
ATOM 1448 N N . LEU A 1 190 ? -14.161 2.077 22.275 1.00 96.12 190 LEU A N 1
ATOM 1449 C CA . LEU A 1 190 ? -14.689 2.366 20.950 1.00 96.12 190 LEU A CA 1
ATOM 1450 C C . LEU A 1 190 ? -13.630 2.062 19.887 1.00 96.12 190 LEU A C 1
ATOM 1452 O O . LEU A 1 190 ? -12.520 2.594 19.934 1.00 96.12 190 LEU A O 1
ATOM 1456 N N . ASP A 1 191 ? -13.978 1.221 18.917 1.00 95.44 191 ASP A N 1
ATOM 1457 C CA . ASP A 1 191 ? -13.205 1.034 17.694 1.00 95.44 191 ASP A CA 1
ATOM 1458 C C . ASP A 1 191 ? -13.557 2.142 16.694 1.00 95.44 191 ASP A C 1
ATOM 1460 O O . ASP A 1 191 ? -14.710 2.288 16.289 1.00 95.44 191 ASP A O 1
ATOM 1464 N N . VAL A 1 192 ? -12.573 2.936 16.275 1.00 95.62 192 VAL A N 1
ATOM 1465 C CA . VAL A 1 192 ? -12.806 4.042 15.339 1.00 95.62 192 VAL A CA 1
ATOM 1466 C C . VAL A 1 192 ? -12.243 3.718 13.966 1.00 95.62 192 VAL A C 1
ATOM 1468 O O . VAL A 1 192 ? -11.058 3.427 13.794 1.00 95.62 192 VAL A O 1
ATOM 1471 N N . LEU A 1 193 ? -13.116 3.787 12.961 1.00 94.88 193 LEU A N 1
ATOM 1472 C CA . LEU A 1 193 ? -12.797 3.450 11.582 1.00 94.88 193 LEU A CA 1
ATOM 1473 C C . LEU A 1 193 ? -12.815 4.686 10.682 1.00 94.88 193 LEU A C 1
ATOM 1475 O O . LEU A 1 193 ? -13.807 5.411 10.587 1.00 94.88 193 LEU A O 1
ATOM 1479 N N . TYR A 1 194 ? -11.730 4.871 9.933 1.00 92.38 194 TYR A N 1
ATOM 1480 C CA . TYR A 1 194 ? -11.662 5.818 8.826 1.00 92.38 194 TYR A CA 1
ATOM 1481 C C . TYR A 1 194 ? -11.616 5.074 7.490 1.00 92.38 194 TYR A C 1
ATOM 1483 O O . TYR A 1 194 ? -10.616 4.439 7.147 1.00 92.38 194 TYR A O 1
ATOM 1491 N N . LEU A 1 195 ? -12.705 5.170 6.722 1.00 91.75 195 LEU A N 1
ATOM 1492 C CA . LEU A 1 195 ? -12.879 4.434 5.460 1.00 91.75 195 LEU A CA 1
ATOM 1493 C C . LEU A 1 195 ? -12.692 5.309 4.213 1.00 91.75 195 LEU A C 1
ATOM 1495 O O . LEU A 1 195 ? -12.913 4.857 3.088 1.00 91.75 195 LEU A O 1
ATOM 1499 N N . GLY A 1 196 ? -12.257 6.553 4.405 1.00 88.62 196 GLY A N 1
ATOM 1500 C CA . GLY A 1 196 ? -12.039 7.503 3.327 1.00 88.62 196 GLY A CA 1
ATOM 1501 C C . GLY A 1 196 ? -10.816 7.194 2.453 1.00 88.62 196 GLY A C 1
ATOM 1502 O O . GLY A 1 196 ? -9.832 6.574 2.870 1.00 88.62 196 GLY A O 1
ATOM 1503 N N . PHE A 1 197 ? -10.858 7.670 1.211 1.00 88.25 197 PHE A N 1
ATOM 1504 C CA . PHE A 1 197 ? -9.740 7.654 0.269 1.00 88.25 197 PHE A CA 1
ATOM 1505 C C . PHE A 1 197 ? -8.644 8.662 0.602 1.00 88.25 197 PHE A C 1
ATOM 1507 O O . PHE A 1 197 ? -7.476 8.391 0.317 1.00 88.25 197 PHE A O 1
ATOM 1514 N N . LEU A 1 198 ? -8.999 9.826 1.154 1.00 87.75 198 LEU A N 1
ATOM 1515 C CA . LEU A 1 198 ? -8.035 10.895 1.384 1.00 87.75 198 LEU A CA 1
ATOM 1516 C C . LEU A 1 198 ? -6.934 10.387 2.319 1.00 87.75 198 LEU A C 1
ATOM 1518 O O . LEU A 1 198 ? -7.212 9.739 3.334 1.00 87.75 198 LEU A O 1
ATOM 1522 N N . ALA A 1 199 ? -5.676 10.626 1.955 1.00 84.50 199 ALA A N 1
ATOM 1523 C CA . ALA A 1 199 ? -4.554 10.199 2.774 1.00 84.50 199 ALA A CA 1
ATOM 1524 C C . ALA A 1 199 ? -4.631 10.891 4.149 1.00 84.50 199 ALA A C 1
ATOM 1526 O O . ALA A 1 199 ? -4.809 12.108 4.177 1.00 84.50 199 ALA A O 1
ATOM 1527 N N . PRO A 1 200 ? -4.461 10.170 5.277 1.00 84.94 200 PRO A N 1
ATOM 1528 C CA . PRO A 1 200 ? -4.527 10.754 6.620 1.00 84.94 200 PRO A CA 1
ATOM 1529 C C . PRO A 1 200 ? -3.663 12.004 6.812 1.00 84.94 200 PRO A C 1
ATOM 1531 O O . PRO A 1 200 ? -4.072 12.941 7.485 1.00 84.94 200 PRO A O 1
ATOM 1534 N N . VAL A 1 201 ? -2.501 12.056 6.152 1.00 81.38 201 VAL A N 1
ATOM 1535 C CA . VAL A 1 201 ? -1.579 13.204 6.181 1.00 81.38 201 VAL A CA 1
ATOM 1536 C C . VAL A 1 201 ? -2.166 14.493 5.579 1.00 81.38 201 VAL A C 1
ATOM 1538 O O . VAL A 1 201 ? -1.660 15.577 5.845 1.00 81.38 201 VAL A O 1
ATOM 1541 N N . MET A 1 202 ? -3.228 14.387 4.774 1.00 84.31 202 MET A N 1
ATOM 1542 C CA . MET A 1 202 ? -3.938 15.515 4.158 1.00 84.31 202 MET A CA 1
ATOM 1543 C C . MET A 1 202 ? -5.163 15.968 4.958 1.00 84.31 202 MET A C 1
ATOM 1545 O O . MET A 1 202 ? -5.806 16.948 4.589 1.00 84.31 202 MET A O 1
ATOM 1549 N N . LEU A 1 203 ? -5.507 15.266 6.039 1.00 87.38 203 LEU A N 1
ATOM 1550 C CA . LEU A 1 203 ? -6.607 15.641 6.919 1.00 87.38 203 LEU A CA 1
ATOM 1551 C C . LEU A 1 203 ? -6.125 16.576 8.042 1.00 87.38 203 LEU A C 1
ATOM 1553 O O . LEU A 1 203 ? -4.942 16.574 8.391 1.00 87.38 203 LEU A O 1
ATOM 1557 N N . PRO A 1 204 ? -7.030 17.372 8.647 1.00 87.50 204 PRO A N 1
ATOM 1558 C CA . PRO A 1 204 ? -6.686 18.208 9.792 1.00 87.50 204 PRO A CA 1
ATOM 1559 C C . PRO A 1 204 ? -6.036 17.398 10.918 1.00 87.50 204 PRO A C 1
ATOM 1561 O O . PRO A 1 204 ? -6.564 16.368 11.332 1.00 87.50 204 PRO A O 1
ATOM 1564 N N . GLN A 1 205 ? -4.926 17.901 11.467 1.00 84.25 205 GLN A N 1
ATOM 1565 C CA . GLN A 1 205 ? -4.123 17.176 12.466 1.00 84.25 205 GLN A CA 1
ATOM 1566 C C . GLN A 1 205 ? -4.909 16.757 13.711 1.00 84.25 205 GLN A C 1
ATOM 1568 O O . GLN A 1 205 ? -4.596 15.729 14.305 1.00 84.25 205 GLN A O 1
ATOM 1573 N N . ARG A 1 206 ? -5.940 17.522 14.093 1.00 87.88 206 ARG A N 1
ATOM 1574 C CA . ARG A 1 206 ? -6.815 17.180 15.224 1.00 87.88 206 ARG A CA 1
ATOM 1575 C C . ARG A 1 206 ? -7.494 15.814 15.066 1.00 87.88 206 ARG A C 1
ATOM 1577 O O . ARG A 1 206 ? -7.835 15.201 16.064 1.00 87.88 206 ARG A O 1
ATOM 1584 N N . LEU A 1 207 ? -7.647 15.326 13.829 1.00 90.06 207 LEU A N 1
ATOM 1585 C CA . LEU A 1 207 ? -8.281 14.041 13.550 1.00 90.06 207 LEU A CA 1
ATOM 1586 C C . LEU A 1 20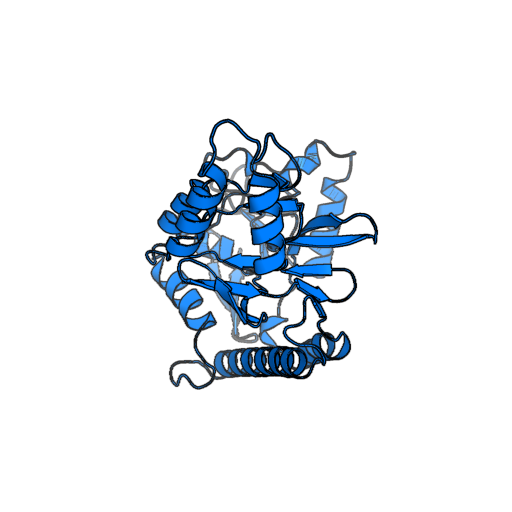7 ? -7.334 12.849 13.724 1.00 90.06 207 LEU A C 1
ATOM 1588 O O . LEU A 1 207 ? -7.788 11.709 13.697 1.00 90.06 207 LEU A O 1
ATOM 1592 N N . ALA A 1 208 ? -6.029 13.085 13.890 1.00 85.75 208 ALA A N 1
ATOM 1593 C CA . ALA A 1 208 ? -5.019 12.032 13.918 1.00 85.75 208 ALA A CA 1
ATOM 1594 C C . ALA A 1 208 ? -5.328 10.869 14.885 1.00 85.75 208 ALA A C 1
ATOM 1596 O O . ALA A 1 208 ? -5.166 9.732 14.444 1.00 85.75 208 ALA A O 1
ATOM 1597 N N . PRO A 1 209 ? -5.822 11.086 16.125 1.00 87.62 209 PRO A N 1
ATOM 1598 C CA . PRO A 1 209 ? -6.162 9.981 17.026 1.00 87.62 209 PRO A CA 1
ATOM 1599 C C . PRO A 1 209 ? -7.195 9.016 16.427 1.00 87.62 209 PRO A C 1
ATOM 1601 O O . PRO A 1 209 ? -7.020 7.804 16.505 1.00 87.62 209 PRO A O 1
ATOM 1604 N N . PHE A 1 210 ? -8.215 9.540 15.742 1.00 91.69 210 PHE A N 1
ATOM 1605 C CA . PHE A 1 210 ? -9.259 8.739 15.093 1.00 91.69 210 PHE A CA 1
ATOM 1606 C C . PHE A 1 210 ? -8.736 7.959 13.881 1.00 91.69 210 PHE A C 1
ATOM 1608 O O . PHE A 1 210 ? -9.179 6.849 13.607 1.00 91.69 210 PHE A O 1
ATOM 1615 N N . LEU A 1 211 ? -7.775 8.531 13.150 1.00 87.56 211 LEU A N 1
ATOM 1616 C CA . LEU A 1 211 ? -7.161 7.901 11.974 1.00 87.56 211 LEU A CA 1
ATOM 1617 C C . LEU A 1 211 ? -6.146 6.806 12.355 1.00 87.56 211 LEU A C 1
ATOM 1619 O O . LEU A 1 211 ? -5.750 6.015 11.497 1.00 87.56 211 LEU A O 1
ATOM 1623 N N . CYS A 1 212 ? -5.706 6.789 13.616 1.00 82.69 212 CYS A N 1
ATOM 1624 C CA . CYS A 1 212 ? -4.700 5.880 14.160 1.00 82.69 212 CYS A CA 1
ATOM 1625 C C . CYS A 1 212 ? -5.253 4.637 14.841 1.00 82.69 212 CYS A C 1
ATOM 1627 O O . CYS A 1 212 ? -4.449 3.757 15.127 1.00 82.69 212 CYS A O 1
ATOM 1629 N N . ASP A 1 213 ? -6.548 4.574 15.162 1.00 87.88 213 ASP A N 1
ATOM 1630 C CA . ASP A 1 213 ? -7.047 3.552 16.088 1.00 87.88 213 ASP A CA 1
ATOM 1631 C C . ASP A 1 213 ? -6.879 2.129 15.527 1.00 87.88 213 ASP A C 1
ATOM 1633 O O . ASP A 1 213 ? -6.386 1.246 16.218 1.00 87.88 213 ASP A O 1
ATOM 1637 N N . HIS A 1 214 ? -7.142 1.921 14.235 1.00 84.38 214 HIS A N 1
ATOM 1638 C CA . HIS A 1 214 ? -6.841 0.664 13.532 1.00 84.38 214 HIS A CA 1
ATOM 1639 C C . HIS A 1 214 ? -5.733 0.854 12.486 1.00 84.38 214 HIS A C 1
ATOM 1641 O O . HIS A 1 214 ? -6.016 0.947 11.283 1.00 84.38 214 HIS A O 1
ATOM 1647 N N . PRO A 1 215 ? -4.451 0.938 12.889 1.00 69.81 215 PRO A N 1
ATOM 1648 C CA . PRO A 1 215 ? -3.384 1.252 11.960 1.00 69.81 215 PRO A CA 1
ATOM 1649 C C . PRO A 1 215 ? -3.006 -0.001 11.159 1.00 69.81 215 PRO A C 1
ATOM 1651 O O . PRO A 1 215 ? -2.235 -0.842 11.605 1.00 69.81 215 PRO A O 1
ATOM 1654 N N . GLY A 1 216 ? -3.488 -0.099 9.918 1.00 67.06 216 GLY A N 1
ATOM 1655 C CA . GLY A 1 216 ? -3.031 -1.133 8.974 1.00 67.06 216 GLY A CA 1
ATOM 1656 C C . GLY A 1 216 ? -1.572 -0.953 8.514 1.00 67.06 216 GLY A C 1
ATOM 1657 O O . GLY A 1 216 ? -0.983 -1.867 7.941 1.00 67.06 216 GLY A O 1
ATOM 1658 N N . GLY A 1 217 ? -0.976 0.219 8.767 1.00 68.06 217 GLY A N 1
ATOM 1659 C CA . GLY A 1 217 ? 0.376 0.570 8.330 1.00 68.06 217 GLY A CA 1
ATOM 1660 C C . GLY A 1 217 ? 0.522 0.695 6.807 1.00 68.06 217 GLY A C 1
ATOM 1661 O O . GLY A 1 217 ? -0.445 0.619 6.048 1.00 68.06 217 GLY A O 1
ATOM 1662 N N . VAL A 1 218 ? 1.760 0.915 6.357 1.00 72.00 218 VAL A N 1
ATOM 1663 C CA . VAL A 1 218 ? 2.144 0.852 4.939 1.00 72.00 218 VAL A CA 1
ATOM 1664 C C . VAL A 1 218 ? 2.900 -0.452 4.721 1.00 72.00 218 VAL A C 1
ATOM 1666 O O . VAL A 1 218 ? 3.932 -0.683 5.350 1.00 72.00 218 VAL A O 1
ATOM 1669 N N . VAL A 1 219 ? 2.395 -1.305 3.831 1.00 84.00 219 VAL A N 1
ATOM 1670 C CA . VAL A 1 219 ? 3.039 -2.581 3.499 1.00 84.00 219 VAL A CA 1
ATOM 1671 C C . VAL A 1 219 ? 4.048 -2.360 2.374 1.00 84.00 219 VAL A C 1
ATOM 1673 O O . VAL A 1 219 ? 3.695 -1.879 1.297 1.00 84.00 219 VAL A O 1
ATOM 1676 N N . ASP A 1 220 ? 5.307 -2.732 2.612 1.00 84.88 220 ASP A N 1
ATOM 1677 C CA . ASP A 1 220 ? 6.378 -2.640 1.618 1.00 84.88 220 ASP A CA 1
ATOM 1678 C C . ASP A 1 220 ? 7.281 -3.878 1.637 1.00 84.88 220 ASP A C 1
ATOM 1680 O O . ASP A 1 220 ? 8.078 -4.087 2.552 1.00 84.88 220 ASP A O 1
ATOM 1684 N N . PHE A 1 221 ? 7.195 -4.677 0.575 1.00 88.62 221 PHE A N 1
ATOM 1685 C CA . PHE A 1 221 ? 7.980 -5.900 0.416 1.00 88.62 221 PHE A CA 1
ATOM 1686 C C . PHE A 1 221 ? 9.383 -5.668 -0.160 1.00 88.62 221 PHE A C 1
ATOM 1688 O O . PHE A 1 221 ? 10.202 -6.586 -0.175 1.00 88.62 221 PHE A O 1
ATOM 1695 N N . ARG A 1 222 ? 9.709 -4.454 -0.629 1.00 84.56 222 ARG A N 1
ATOM 1696 C CA . ARG A 1 222 ? 10.974 -4.184 -1.341 1.00 84.56 222 ARG A CA 1
ATOM 1697 C C . ARG A 1 222 ? 12.213 -4.401 -0.476 1.00 84.56 222 ARG A C 1
ATOM 1699 O O . ARG A 1 222 ? 13.283 -4.645 -1.019 1.00 84.56 222 ARG A O 1
ATOM 1706 N N . ARG A 1 223 ? 12.087 -4.334 0.854 1.00 84.56 223 ARG A N 1
ATOM 1707 C CA . ARG A 1 223 ? 13.204 -4.567 1.789 1.00 84.56 223 ARG A CA 1
ATOM 1708 C C . ARG A 1 223 ? 13.726 -6.009 1.758 1.00 84.56 223 ARG A C 1
ATOM 1710 O O . ARG A 1 223 ? 14.900 -6.226 2.058 1.00 84.56 223 ARG A O 1
ATOM 1717 N N . LEU A 1 224 ? 12.882 -6.954 1.340 1.00 88.69 224 LEU A N 1
ATOM 1718 C CA . LEU A 1 224 ? 13.226 -8.371 1.199 1.00 88.69 224 LEU A CA 1
ATOM 1719 C C . LEU A 1 224 ? 14.080 -8.652 -0.044 1.00 88.69 224 LEU A C 1
ATOM 1721 O O . LEU A 1 224 ? 14.772 -9.662 -0.097 1.00 88.69 224 LEU A O 1
ATOM 1725 N N . LEU A 1 225 ? 14.041 -7.770 -1.046 1.00 89.75 225 LEU A N 1
ATOM 1726 C CA . LEU A 1 225 ? 14.684 -8.015 -2.331 1.00 89.75 225 LEU A CA 1
ATOM 1727 C C . LEU A 1 225 ? 16.203 -7.786 -2.258 1.00 89.75 225 LEU A C 1
ATOM 1729 O O . LEU A 1 225 ? 16.628 -6.703 -1.835 1.00 89.75 225 LEU A O 1
ATOM 1733 N N . PRO A 1 226 ? 17.030 -8.742 -2.721 1.00 89.56 226 PRO A N 1
ATOM 1734 C CA . PRO A 1 226 ? 18.432 -8.464 -2.999 1.00 89.56 226 PRO A CA 1
ATOM 1735 C C . PRO A 1 226 ? 18.562 -7.482 -4.173 1.00 89.56 226 PRO A C 1
ATOM 1737 O O . PRO A 1 226 ? 17.671 -7.360 -5.021 1.00 89.56 226 PRO A O 1
ATOM 1740 N N . ARG A 1 227 ? 19.687 -6.762 -4.207 1.00 89.81 227 ARG A N 1
ATOM 1741 C CA . ARG A 1 227 ? 20.068 -5.875 -5.311 1.00 89.81 227 ARG A CA 1
ATOM 1742 C C . ARG A 1 227 ? 21.269 -6.476 -6.023 1.00 89.81 227 ARG A C 1
ATOM 1744 O O . ARG A 1 227 ? 22.238 -6.846 -5.370 1.00 89.81 227 ARG A O 1
ATOM 1751 N N . HIS A 1 228 ? 21.202 -6.522 -7.344 1.00 89.62 228 HIS A N 1
ATOM 1752 C CA . HIS A 1 228 ? 22.285 -6.977 -8.208 1.00 89.62 228 HIS A CA 1
ATOM 1753 C C . HIS A 1 228 ? 22.732 -5.826 -9.099 1.00 89.62 228 HIS A C 1
ATOM 1755 O O . HIS A 1 228 ? 21.896 -5.027 -9.527 1.00 89.62 228 HIS A O 1
ATOM 1761 N N . THR A 1 229 ? 24.027 -5.734 -9.375 1.00 91.94 229 THR A N 1
ATOM 1762 C CA . THR A 1 229 ? 24.588 -4.734 -10.285 1.00 91.94 229 THR A CA 1
ATOM 1763 C C . THR A 1 229 ? 24.836 -5.357 -11.657 1.00 91.94 229 THR A C 1
ATOM 1765 O O . THR A 1 229 ? 25.199 -6.527 -11.769 1.00 91.94 229 THR A O 1
ATOM 1768 N N . LEU A 1 230 ? 24.590 -4.583 -12.710 1.00 92.44 230 LEU A N 1
ATOM 1769 C CA . LEU A 1 230 ? 24.909 -4.921 -14.094 1.00 92.44 230 LEU A CA 1
ATOM 1770 C C . LEU A 1 230 ? 25.714 -3.764 -14.684 1.00 92.44 230 LEU A C 1
ATOM 1772 O O . LEU A 1 230 ? 25.274 -2.616 -14.613 1.00 92.44 230 LEU A O 1
ATOM 1776 N N . ALA A 1 231 ? 26.878 -4.055 -15.260 1.00 94.44 231 ALA A N 1
ATOM 1777 C CA . ALA A 1 231 ? 27.672 -3.046 -15.951 1.00 94.44 231 ALA A CA 1
ATOM 1778 C C . ALA A 1 231 ? 26.997 -2.647 -17.272 1.00 94.44 231 ALA A C 1
ATOM 1780 O O . ALA A 1 231 ? 26.520 -3.506 -18.016 1.00 94.44 231 ALA A O 1
ATOM 1781 N N . ALA A 1 232 ? 26.971 -1.351 -17.575 1.00 96.19 232 ALA A N 1
ATOM 1782 C CA . ALA A 1 232 ? 26.425 -0.820 -18.816 1.00 96.19 232 ALA A CA 1
ATOM 1783 C C . ALA A 1 232 ? 27.194 0.435 -19.266 1.00 96.19 232 ALA A C 1
ATOM 1785 O O . ALA A 1 232 ? 27.861 1.084 -18.454 1.00 96.19 232 ALA A O 1
ATOM 1786 N N . PRO A 1 233 ? 27.095 0.836 -20.546 1.00 96.75 233 PRO A N 1
ATOM 1787 C CA . PRO A 1 233 ? 27.563 2.150 -20.969 1.00 96.75 233 PRO A CA 1
ATOM 1788 C C . PRO A 1 233 ? 26.967 3.250 -20.079 1.00 96.75 233 PRO A C 1
ATOM 1790 O O . PRO A 1 233 ? 25.756 3.296 -19.878 1.00 96.75 233 PRO A O 1
ATOM 1793 N N . GLY A 1 234 ? 27.814 4.119 -19.523 1.00 95.06 234 GLY A N 1
ATOM 1794 C CA . GLY A 1 234 ? 27.378 5.214 -18.649 1.00 95.06 234 GLY A CA 1
ATOM 1795 C C . GLY A 1 234 ? 27.181 4.869 -17.164 1.00 95.06 234 GLY A C 1
ATOM 1796 O O . GLY A 1 234 ? 26.782 5.759 -16.412 1.00 95.06 234 GLY A O 1
ATOM 1797 N N . GLY A 1 235 ? 27.460 3.635 -16.716 1.00 96.12 235 GLY A N 1
ATOM 1798 C CA . GLY A 1 235 ? 27.512 3.285 -15.288 1.00 96.12 235 GLY A CA 1
ATOM 1799 C C . GLY A 1 235 ? 26.982 1.890 -14.933 1.00 96.12 235 GLY A C 1
ATOM 1800 O O . GLY A 1 235 ? 26.978 0.974 -15.750 1.00 96.12 235 GLY A O 1
ATOM 1801 N N . GLU A 1 236 ? 26.521 1.728 -13.691 1.00 96.12 236 GLU A N 1
ATOM 1802 C CA . GLU A 1 236 ? 25.965 0.465 -13.187 1.00 96.12 236 GLU A CA 1
ATOM 1803 C C . GLU A 1 236 ? 24.441 0.525 -13.050 1.00 96.12 236 GLU A C 1
ATOM 1805 O O . GLU A 1 236 ? 23.888 1.422 -12.416 1.00 96.12 236 GLU A O 1
ATOM 1810 N N . VAL A 1 237 ? 23.747 -0.469 -13.597 1.00 95.19 237 VAL A N 1
ATOM 1811 C CA . VAL A 1 237 ? 22.302 -0.653 -13.430 1.00 95.19 237 VAL A CA 1
ATOM 1812 C C . VAL A 1 237 ? 22.037 -1.532 -12.216 1.00 95.19 237 VAL A C 1
ATOM 1814 O O . VAL A 1 237 ? 22.641 -2.594 -12.070 1.00 95.19 237 VAL A O 1
ATOM 1817 N N . TRP A 1 238 ? 21.084 -1.141 -11.368 1.00 93.12 238 TRP A N 1
ATOM 1818 C CA . TRP A 1 238 ? 20.631 -1.998 -10.270 1.00 93.12 238 TRP A CA 1
ATOM 1819 C C . TRP A 1 238 ? 19.391 -2.784 -10.663 1.00 93.12 238 TRP A C 1
ATOM 1821 O O . TRP A 1 238 ? 18.391 -2.202 -11.078 1.00 93.12 238 TRP A O 1
ATOM 1831 N N . ARG A 1 239 ? 19.425 -4.099 -10.467 1.00 92.56 239 ARG A N 1
ATOM 1832 C CA . ARG A 1 239 ? 18.313 -5.017 -10.718 1.00 92.56 239 ARG A CA 1
ATOM 1833 C C . ARG A 1 239 ? 17.839 -5.653 -9.415 1.00 92.56 239 ARG A C 1
ATOM 1835 O O . ARG A 1 239 ? 18.650 -6.093 -8.605 1.00 92.56 239 ARG A O 1
ATOM 1842 N N . THR A 1 240 ? 16.525 -5.750 -9.232 1.00 92.94 240 THR A N 1
ATOM 1843 C CA . THR A 1 240 ? 15.909 -6.557 -8.164 1.00 92.94 240 THR A CA 1
ATOM 1844 C C . THR A 1 240 ? 15.030 -7.644 -8.775 1.00 92.94 240 THR A C 1
ATOM 1846 O O . THR A 1 240 ? 14.307 -7.329 -9.730 1.00 92.94 240 THR A O 1
ATOM 1849 N N . PRO A 1 241 ? 15.026 -8.881 -8.242 1.00 93.06 241 PRO A N 1
ATOM 1850 C CA . PRO A 1 241 ? 14.203 -9.960 -8.777 1.00 93.06 241 PRO A CA 1
ATOM 1851 C C . PRO A 1 241 ? 12.709 -9.702 -8.569 1.00 93.06 241 PRO A C 1
ATOM 1853 O O . PRO A 1 241 ? 12.297 -8.786 -7.852 1.00 93.06 241 PRO A O 1
ATOM 1856 N N . ARG A 1 242 ? 11.873 -10.526 -9.202 1.00 93.44 242 ARG A N 1
ATOM 1857 C CA . ARG A 1 242 ? 10.456 -10.626 -8.839 1.00 93.44 242 ARG A CA 1
ATOM 1858 C C . ARG A 1 242 ? 10.336 -11.320 -7.482 1.00 93.44 242 ARG A C 1
ATOM 1860 O O . ARG A 1 242 ? 10.963 -12.348 -7.288 1.00 93.44 242 ARG A O 1
ATOM 1867 N N . LEU A 1 243 ? 9.505 -10.808 -6.577 1.00 94.62 243 LEU A N 1
ATOM 1868 C CA . LEU A 1 243 ? 9.161 -11.484 -5.325 1.00 94.62 243 LEU A CA 1
ATOM 1869 C C . LEU A 1 243 ? 7.775 -12.110 -5.434 1.00 94.62 243 LEU A C 1
ATOM 1871 O O . LEU A 1 243 ? 6.810 -11.411 -5.758 1.00 94.62 243 LEU A O 1
ATOM 1875 N N . ARG A 1 244 ? 7.663 -13.396 -5.109 1.00 93.88 244 ARG A N 1
ATOM 1876 C CA . ARG A 1 244 ? 6.407 -14.146 -5.132 1.00 93.88 244 ARG A CA 1
ATOM 1877 C C . ARG A 1 244 ? 6.166 -14.874 -3.813 1.00 93.88 244 ARG A C 1
ATOM 1879 O O . ARG A 1 244 ? 7.104 -15.315 -3.165 1.00 93.88 244 ARG A O 1
ATOM 1886 N N . HIS A 1 245 ? 4.903 -15.043 -3.447 1.00 93.19 245 HIS A N 1
ATOM 1887 C CA . HIS A 1 245 ? 4.465 -15.990 -2.427 1.00 93.19 245 HIS A CA 1
ATOM 1888 C C . HIS A 1 245 ? 3.216 -16.713 -2.939 1.00 93.19 245 HIS A C 1
ATOM 1890 O O . HIS A 1 245 ? 2.196 -16.079 -3.217 1.00 93.19 245 HIS A O 1
ATOM 1896 N N . GLY A 1 246 ? 3.301 -18.031 -3.141 1.00 91.25 246 GLY A N 1
ATOM 1897 C CA . GLY A 1 246 ? 2.237 -18.776 -3.820 1.00 91.25 246 GLY A CA 1
ATOM 1898 C C . GLY A 1 246 ? 1.953 -18.192 -5.210 1.00 91.25 246 GLY A C 1
ATOM 1899 O O . GLY A 1 246 ? 2.860 -18.064 -6.027 1.00 91.25 246 GLY A O 1
ATOM 1900 N N . HIS A 1 247 ? 0.710 -17.806 -5.482 1.00 92.31 247 HIS A N 1
ATOM 1901 C CA . HIS A 1 247 ? 0.303 -17.180 -6.747 1.00 92.31 247 HIS A CA 1
ATOM 1902 C C . HIS A 1 247 ? 0.376 -15.640 -6.725 1.00 92.31 247 HIS A C 1
ATOM 1904 O O . HIS A 1 247 ? 0.099 -15.000 -7.740 1.00 92.31 247 HIS A O 1
ATOM 1910 N N . ALA A 1 248 ? 0.746 -15.029 -5.594 1.00 94.94 248 ALA A N 1
ATOM 1911 C CA . ALA A 1 248 ? 0.812 -13.581 -5.442 1.00 94.94 248 ALA A CA 1
ATOM 1912 C C . ALA A 1 248 ? 2.212 -13.048 -5.776 1.00 94.94 248 ALA A C 1
ATOM 1914 O O . ALA A 1 248 ? 3.198 -13.411 -5.135 1.00 94.94 248 ALA A O 1
ATOM 1915 N N . VAL A 1 249 ? 2.304 -12.145 -6.751 1.00 95.44 249 VAL A N 1
ATOM 1916 C CA . VAL A 1 249 ? 3.520 -11.371 -7.030 1.00 95.44 249 VAL A CA 1
ATOM 1917 C C . VAL A 1 249 ? 3.514 -10.148 -6.116 1.00 95.44 249 VAL A C 1
ATOM 1919 O O . VAL A 1 249 ? 2.771 -9.196 -6.345 1.00 95.44 249 VAL A O 1
ATOM 1922 N N . LEU A 1 250 ? 4.341 -10.196 -5.071 1.00 95.38 250 LEU A N 1
ATOM 1923 C CA . LEU A 1 250 ? 4.447 -9.177 -4.021 1.00 95.38 250 LEU A CA 1
ATOM 1924 C C . LEU A 1 250 ? 5.325 -7.993 -4.441 1.00 95.38 250 LEU A C 1
ATOM 1926 O O . LEU A 1 250 ? 5.126 -6.866 -3.993 1.00 95.38 250 LEU A O 1
ATOM 1930 N N . ALA A 1 251 ? 6.300 -8.243 -5.316 1.00 94.31 251 ALA A N 1
ATOM 1931 C CA . ALA A 1 251 ? 7.090 -7.203 -5.953 1.00 94.31 251 ALA A CA 1
ATOM 1932 C C . ALA A 1 251 ? 7.470 -7.621 -7.374 1.00 94.31 251 ALA A C 1
ATOM 1934 O O . ALA A 1 251 ? 7.858 -8.759 -7.632 1.00 94.31 251 ALA A O 1
ATOM 1935 N N . ARG A 1 252 ? 7.366 -6.684 -8.318 1.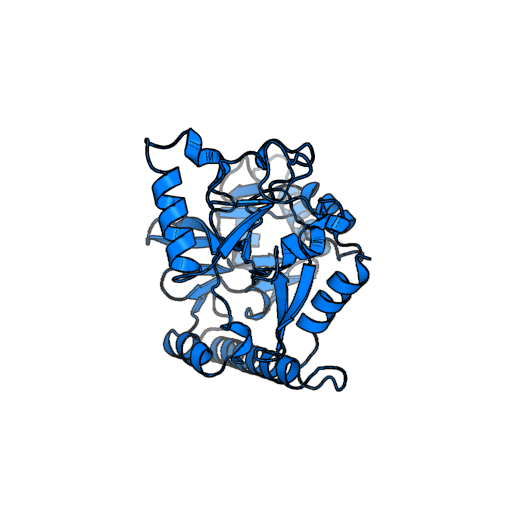00 93.75 252 ARG A N 1
ATOM 1936 C CA . ARG A 1 252 ? 7.804 -6.899 -9.702 1.00 93.75 252 ARG A CA 1
ATOM 1937 C C . ARG A 1 252 ? 9.323 -6.801 -9.793 1.00 93.75 252 ARG A C 1
ATOM 1939 O O . ARG A 1 252 ? 9.934 -6.046 -9.040 1.00 93.75 252 ARG A O 1
ATOM 1946 N N . ARG A 1 253 ? 9.895 -7.499 -10.774 1.00 94.06 253 ARG A N 1
ATOM 1947 C CA . ARG A 1 253 ? 11.285 -7.300 -11.191 1.00 94.06 253 ARG A CA 1
ATOM 1948 C C . ARG A 1 253 ? 11.476 -5.846 -11.628 1.00 94.06 253 ARG A C 1
ATOM 1950 O O . ARG A 1 253 ? 10.600 -5.297 -12.297 1.00 94.06 253 ARG A O 1
ATOM 1957 N N . ARG A 1 254 ? 12.576 -5.218 -11.218 1.00 94.38 254 ARG A N 1
ATOM 1958 C CA . ARG A 1 254 ? 12.854 -3.798 -11.489 1.00 94.38 254 ARG A CA 1
ATOM 1959 C C . ARG A 1 254 ? 14.301 -3.601 -11.895 1.00 94.38 254 ARG A C 1
ATOM 1961 O O . ARG A 1 254 ? 15.175 -4.314 -11.409 1.00 94.38 254 ARG A O 1
ATOM 1968 N N . TRP A 1 255 ? 14.511 -2.586 -12.724 1.00 94.81 255 TRP A N 1
ATOM 1969 C CA . TRP A 1 255 ? 15.812 -2.048 -13.084 1.00 94.81 255 TRP A CA 1
ATOM 1970 C C . TRP A 1 255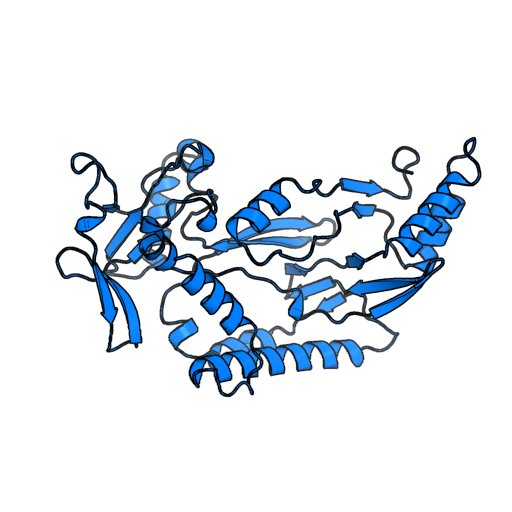 ? 15.811 -0.563 -12.752 1.00 94.81 255 TRP A C 1
ATOM 1972 O O . TRP A 1 255 ? 14.850 0.145 -13.053 1.00 94.81 255 TRP A O 1
ATOM 1982 N N . HIS A 1 256 ? 16.871 -0.106 -12.104 1.00 94.50 256 HIS A N 1
ATOM 1983 C CA . HIS A 1 256 ? 17.140 1.299 -11.867 1.00 94.50 256 HIS A CA 1
ATOM 1984 C C . HIS A 1 256 ? 18.299 1.704 -12.769 1.00 94.50 256 HIS A C 1
ATOM 1986 O O . HIS A 1 256 ? 19.409 1.199 -12.602 1.00 94.50 256 HIS A O 1
ATOM 1992 N N . LEU A 1 257 ? 18.015 2.579 -13.730 1.00 94.38 257 LEU A N 1
ATOM 1993 C CA . LEU A 1 257 ? 18.995 3.100 -14.675 1.00 94.38 257 LEU A CA 1
ATOM 1994 C C . LEU A 1 257 ? 19.444 4.478 -14.174 1.00 94.38 257 LEU A C 1
ATOM 1996 O O . LEU A 1 257 ? 18.625 5.402 -14.168 1.00 94.38 257 LEU A O 1
ATOM 2000 N N . PRO A 1 258 ? 20.711 4.641 -13.755 1.00 93.75 258 PRO A N 1
ATOM 2001 C CA . PRO A 1 258 ? 21.246 5.957 -13.432 1.00 93.75 258 PRO A CA 1
ATOM 2002 C C . PRO A 1 258 ? 21.232 6.890 -14.645 1.00 93.75 258 PRO A C 1
ATOM 2004 O O . PRO A 1 258 ? 21.190 6.445 -15.794 1.00 93.75 258 PRO A O 1
ATOM 2007 N N . ALA A 1 259 ? 21.342 8.196 -14.391 1.00 94.00 259 ALA A N 1
ATOM 2008 C CA . ALA A 1 259 ? 21.285 9.224 -15.431 1.00 94.00 259 ALA A CA 1
ATOM 2009 C C . ALA A 1 259 ? 22.301 9.002 -16.567 1.00 94.00 259 ALA A C 1
ATOM 2011 O O . ALA A 1 259 ? 21.945 9.166 -17.730 1.00 94.00 259 ALA A O 1
ATOM 2012 N N . GLY A 1 260 ? 23.529 8.575 -16.249 1.00 96.44 260 GLY A N 1
ATOM 2013 C CA . GLY A 1 260 ? 24.562 8.283 -17.251 1.00 96.44 260 GLY A CA 1
ATOM 2014 C C . GLY A 1 260 ? 24.193 7.120 -18.176 1.00 96.44 260 GLY A C 1
ATOM 2015 O O . GLY A 1 260 ? 24.334 7.234 -19.391 1.00 96.44 260 GLY A O 1
ATOM 2016 N N . VAL A 1 261 ? 23.633 6.040 -17.621 1.00 96.69 261 VAL A N 1
ATOM 2017 C CA . VAL A 1 261 ? 23.150 4.893 -18.408 1.00 96.69 261 VAL A CA 1
ATOM 2018 C C . VAL A 1 261 ? 21.967 5.294 -19.284 1.00 96.69 261 VAL A C 1
ATOM 2020 O O . VAL A 1 261 ? 21.916 4.943 -20.459 1.00 96.69 261 VAL A O 1
ATOM 2023 N N . LEU A 1 262 ? 21.028 6.073 -18.740 1.00 94.00 262 LEU A N 1
ATOM 2024 C CA . LEU A 1 262 ? 19.886 6.570 -19.506 1.00 94.00 262 LEU A CA 1
ATOM 2025 C C . LEU A 1 262 ? 20.320 7.507 -20.645 1.00 94.00 262 LEU A C 1
ATOM 2027 O O . LEU A 1 262 ? 19.748 7.444 -21.730 1.00 94.00 262 LEU A O 1
ATOM 2031 N N . ALA A 1 263 ? 21.323 8.358 -20.418 1.00 96.38 263 ALA A N 1
ATOM 2032 C CA . ALA A 1 263 ? 21.885 9.228 -21.447 1.00 96.38 263 ALA A CA 1
ATOM 2033 C C . ALA A 1 263 ? 22.555 8.418 -22.565 1.00 96.38 263 ALA A C 1
ATOM 2035 O O . ALA A 1 263 ? 22.298 8.685 -23.736 1.00 96.38 263 ALA A O 1
ATOM 2036 N N . ALA A 1 264 ? 23.340 7.394 -22.214 1.00 96.88 264 ALA A N 1
ATOM 2037 C CA . ALA A 1 264 ? 23.949 6.494 -23.189 1.00 96.88 264 ALA A CA 1
ATOM 2038 C C . ALA A 1 264 ? 22.893 5.725 -23.997 1.00 96.88 264 ALA A C 1
ATOM 2040 O O . ALA A 1 264 ? 23.002 5.645 -25.216 1.00 96.88 264 ALA A O 1
ATOM 2041 N N . PHE A 1 265 ? 21.843 5.220 -23.340 1.00 94.38 265 PHE A N 1
ATOM 2042 C CA . PHE A 1 265 ? 20.742 4.543 -24.025 1.00 94.38 265 PHE A CA 1
ATOM 2043 C C . PHE A 1 265 ? 20.024 5.476 -25.006 1.00 94.38 265 PHE A C 1
ATOM 2045 O O . PHE A 1 265 ? 19.826 5.117 -26.161 1.00 94.38 265 PHE A O 1
ATOM 2052 N N . ARG A 1 266 ? 19.694 6.702 -24.582 1.00 93.50 266 ARG A N 1
ATOM 2053 C CA . ARG A 1 266 ? 19.059 7.705 -25.452 1.00 93.50 266 ARG A CA 1
ATOM 2054 C C . ARG A 1 266 ? 19.937 8.100 -26.635 1.00 93.50 266 ARG A C 1
ATOM 2056 O O . ARG A 1 266 ? 19.425 8.210 -27.739 1.00 93.50 266 ARG A O 1
ATOM 2063 N N . ALA A 1 267 ? 21.233 8.308 -26.410 1.00 95.56 267 ALA A N 1
ATOM 2064 C CA . ALA A 1 267 ? 22.170 8.651 -27.477 1.00 95.56 267 ALA A CA 1
ATOM 2065 C C . ALA A 1 267 ? 22.266 7.534 -28.524 1.00 95.56 267 ALA A C 1
ATOM 2067 O O . ALA A 1 267 ? 22.316 7.811 -29.715 1.00 95.56 267 ALA A O 1
ATOM 2068 N N . ASP A 1 268 ? 22.243 6.279 -28.077 1.00 94.69 268 ASP A N 1
ATOM 2069 C CA . ASP A 1 268 ? 22.306 5.113 -28.951 1.00 94.69 268 ASP A CA 1
ATOM 2070 C C . ASP A 1 268 ? 21.013 4.896 -29.755 1.00 94.69 268 ASP A C 1
ATOM 2072 O O . ASP A 1 268 ? 21.063 4.539 -30.928 1.00 94.69 268 ASP A O 1
ATOM 2076 N N . LEU A 1 269 ? 19.850 5.171 -29.154 1.00 92.25 269 LEU A N 1
ATOM 2077 C CA . LEU A 1 269 ? 18.571 5.191 -29.874 1.00 92.25 269 LEU A CA 1
ATOM 2078 C C . LEU A 1 269 ? 18.501 6.324 -30.909 1.00 92.25 269 LEU A C 1
ATOM 2080 O O . LEU A 1 269 ? 17.888 6.151 -31.953 1.00 92.25 269 LEU A O 1
ATOM 2084 N N . ALA A 1 270 ? 19.132 7.467 -30.635 1.00 92.75 270 ALA A N 1
ATOM 2085 C CA . ALA A 1 270 ? 19.110 8.647 -31.501 1.00 92.75 270 ALA A CA 1
ATOM 2086 C C . ALA A 1 270 ? 20.271 8.708 -32.514 1.00 92.75 270 ALA A C 1
ATOM 2088 O O . ALA A 1 270 ? 20.452 9.736 -33.164 1.00 92.75 270 ALA A O 1
ATOM 2089 N N . ALA A 1 271 ? 21.084 7.650 -32.621 1.00 93.00 271 ALA A N 1
ATOM 2090 C CA . ALA A 1 271 ? 22.302 7.656 -33.431 1.00 93.00 271 ALA A CA 1
ATOM 2091 C C . ALA A 1 271 ? 22.028 7.836 -34.935 1.00 93.00 271 ALA A C 1
ATOM 2093 O O . ALA A 1 271 ? 22.839 8.452 -35.625 1.00 93.00 271 ALA A O 1
ATOM 2094 N N . ASP A 1 272 ? 20.893 7.328 -35.420 1.00 89.62 272 ASP A N 1
ATOM 2095 C CA . ASP A 1 272 ? 20.411 7.509 -36.789 1.00 89.62 272 ASP A CA 1
ATOM 2096 C C . ASP A 1 272 ? 18.934 7.947 -36.750 1.00 89.62 272 ASP A C 1
ATOM 2098 O O . ASP A 1 272 ? 18.058 7.110 -36.521 1.00 89.62 272 ASP A O 1
ATOM 2102 N N . PRO A 1 273 ? 18.636 9.252 -36.895 1.00 84.25 273 PRO A N 1
ATOM 2103 C CA . PRO A 1 273 ? 17.281 9.777 -36.738 1.00 84.25 273 PRO A CA 1
ATOM 2104 C C . PRO A 1 273 ? 16.321 9.362 -37.864 1.00 84.25 273 PRO A C 1
ATOM 2106 O O . PRO A 1 273 ? 15.109 9.477 -37.683 1.00 84.25 273 PRO A O 1
ATOM 2109 N N . ASP A 1 274 ? 16.834 8.876 -38.999 1.00 88.50 274 ASP A N 1
ATOM 2110 C CA . ASP A 1 274 ? 16.021 8.481 -40.155 1.00 88.50 274 ASP A CA 1
ATOM 2111 C C . ASP A 1 274 ? 15.614 6.994 -40.108 1.00 88.50 274 ASP A C 1
ATOM 2113 O O . ASP A 1 274 ? 14.861 6.516 -40.964 1.00 88.50 274 ASP A O 1
ATOM 2117 N N . VAL A 1 275 ? 16.083 6.246 -39.100 1.00 90.19 275 VAL A N 1
ATOM 2118 C CA . VAL A 1 275 ? 15.882 4.797 -38.969 1.00 90.19 275 VAL A CA 1
ATOM 2119 C C . VAL A 1 275 ? 15.276 4.448 -37.610 1.00 90.19 275 VAL A C 1
ATOM 2121 O O . VAL A 1 275 ? 15.723 4.904 -36.564 1.00 90.19 275 VAL A O 1
ATOM 2124 N N . ILE A 1 276 ? 14.278 3.556 -37.604 1.00 90.06 276 ILE A N 1
ATOM 2125 C CA . ILE A 1 276 ? 13.725 3.005 -36.357 1.00 90.06 276 ILE A CA 1
ATOM 2126 C C . ILE A 1 276 ? 14.842 2.238 -35.622 1.00 90.06 276 ILE A C 1
ATOM 2128 O O . ILE A 1 276 ? 15.355 1.254 -36.170 1.00 90.06 276 ILE A O 1
ATOM 2132 N N . PRO A 1 277 ? 15.192 2.593 -34.371 1.00 93.06 277 PRO A N 1
ATOM 2133 C CA . PRO A 1 277 ? 16.393 2.093 -33.698 1.00 93.06 277 PRO A CA 1
ATOM 2134 C C . PRO A 1 277 ? 16.223 0.684 -33.093 1.00 93.06 277 PRO A C 1
ATOM 2136 O O . PRO A 1 277 ? 16.645 0.403 -31.969 1.00 93.06 277 PRO A O 1
ATOM 2139 N N . ALA A 1 278 ? 15.625 -0.250 -33.839 1.00 92.44 278 ALA A N 1
ATOM 2140 C CA . ALA A 1 278 ? 15.310 -1.603 -33.377 1.00 92.44 278 ALA A CA 1
ATOM 2141 C C . ALA A 1 278 ? 16.561 -2.404 -32.967 1.00 92.44 278 ALA A C 1
ATOM 2143 O O . ALA A 1 278 ? 16.530 -3.150 -31.987 1.00 92.44 278 ALA A O 1
ATOM 2144 N N . VAL A 1 279 ? 17.685 -2.227 -33.674 1.00 93.62 279 VAL A N 1
ATOM 2145 C CA . VAL A 1 279 ? 18.958 -2.898 -33.349 1.00 93.62 279 VAL A CA 1
ATOM 2146 C C . VAL A 1 279 ? 19.529 -2.386 -32.026 1.00 93.62 279 VAL A C 1
ATOM 2148 O O . VAL A 1 279 ? 19.952 -3.188 -31.190 1.00 93.62 279 VAL A O 1
ATOM 2151 N N . ALA A 1 280 ? 19.502 -1.068 -31.801 1.00 94.56 280 ALA A N 1
ATOM 2152 C CA . ALA A 1 280 ? 19.933 -0.473 -30.539 1.00 94.56 280 ALA A CA 1
ATOM 2153 C C . ALA A 1 280 ? 19.032 -0.945 -29.386 1.00 94.56 280 ALA A C 1
ATOM 2155 O O . ALA A 1 280 ? 19.537 -1.438 -28.375 1.00 94.56 280 ALA A O 1
ATOM 2156 N N . ALA A 1 281 ? 17.707 -0.914 -29.566 1.00 94.88 281 ALA A N 1
ATOM 2157 C CA . ALA A 1 281 ? 16.754 -1.427 -28.584 1.00 94.88 281 ALA A CA 1
ATOM 2158 C C . ALA A 1 281 ? 17.008 -2.911 -28.244 1.00 94.88 281 ALA A C 1
ATOM 2160 O O . ALA A 1 281 ? 17.093 -3.271 -27.067 1.00 94.88 281 ALA A O 1
ATOM 2161 N N . ALA A 1 282 ? 17.206 -3.773 -29.248 1.00 95.38 282 ALA A N 1
ATOM 2162 C CA . ALA A 1 282 ? 17.512 -5.190 -29.050 1.00 95.38 282 ALA A CA 1
ATOM 2163 C C . ALA A 1 282 ? 18.843 -5.411 -28.309 1.00 95.38 282 ALA A C 1
ATOM 2165 O O . ALA A 1 282 ? 18.913 -6.243 -27.400 1.00 95.38 282 ALA A O 1
ATOM 2166 N N . ARG A 1 283 ? 19.883 -4.632 -28.633 1.00 95.56 283 ARG A N 1
ATOM 2167 C CA . ARG A 1 283 ? 21.180 -4.684 -27.942 1.00 95.56 283 ARG A CA 1
ATOM 2168 C C . ARG A 1 283 ? 21.052 -4.307 -26.468 1.00 95.56 283 ARG A C 1
ATOM 2170 O O . ARG A 1 283 ? 21.556 -5.038 -25.619 1.00 95.56 283 ARG A O 1
ATOM 2177 N N . TRP A 1 284 ? 20.361 -3.213 -26.145 1.00 96.19 284 TRP A N 1
ATOM 2178 C CA . TRP A 1 284 ? 20.148 -2.797 -24.753 1.00 96.19 284 TRP A CA 1
ATOM 2179 C C . TRP A 1 284 ? 19.290 -3.792 -23.972 1.00 96.19 284 TRP A C 1
ATOM 2181 O O . TRP A 1 284 ? 19.572 -4.060 -22.801 1.00 96.19 284 TRP A O 1
ATOM 2191 N N . ARG A 1 285 ? 18.292 -4.406 -24.621 1.00 95.75 285 ARG A N 1
ATOM 2192 C CA . ARG A 1 285 ? 17.527 -5.506 -24.024 1.00 95.75 285 ARG A CA 1
ATOM 2193 C C . ARG A 1 285 ? 18.409 -6.693 -23.673 1.00 95.75 285 ARG A C 1
ATOM 2195 O O . ARG A 1 285 ? 18.303 -7.196 -22.558 1.00 95.75 285 ARG A O 1
ATOM 2202 N N . ALA A 1 286 ? 19.272 -7.118 -24.592 1.00 94.94 286 ALA A N 1
ATOM 2203 C CA . ALA A 1 286 ? 20.194 -8.224 -24.357 1.00 94.94 286 ALA A CA 1
ATOM 2204 C C . ALA A 1 286 ? 21.199 -7.892 -23.243 1.00 94.94 286 ALA A C 1
ATOM 2206 O O . ALA A 1 286 ? 21.377 -8.694 -22.330 1.00 94.94 286 ALA A O 1
ATOM 2207 N N . LEU A 1 287 ? 21.783 -6.689 -23.274 1.00 94.88 287 LEU A N 1
ATOM 2208 C CA . LEU A 1 287 ? 22.771 -6.220 -22.299 1.00 94.88 287 LEU A CA 1
ATOM 2209 C C . LEU A 1 287 ? 22.220 -6.182 -20.866 1.00 94.88 287 LEU A C 1
ATOM 2211 O O . LEU A 1 287 ? 22.898 -6.583 -19.926 1.00 94.88 287 LEU A O 1
ATOM 2215 N N . LEU A 1 288 ? 20.998 -5.678 -20.690 1.00 93.44 288 LEU A N 1
ATOM 2216 C CA . LEU A 1 288 ? 20.392 -5.463 -19.371 1.00 93.44 288 LEU A CA 1
ATOM 2217 C C . LEU A 1 288 ? 19.405 -6.568 -18.965 1.00 93.44 288 LEU A C 1
ATOM 2219 O O . LEU A 1 288 ? 18.773 -6.480 -17.905 1.00 93.44 288 LEU A O 1
ATOM 2223 N N . HIS A 1 289 ? 19.252 -7.593 -19.807 1.00 91.94 289 HIS A N 1
ATOM 2224 C CA . HIS A 1 289 ? 18.238 -8.641 -19.684 1.00 91.94 289 HIS A CA 1
ATOM 2225 C C . HIS A 1 289 ? 16.816 -8.071 -19.521 1.00 91.94 289 HIS A C 1
ATOM 2227 O O . HIS A 1 289 ? 16.029 -8.538 -18.689 1.00 91.94 289 HIS A O 1
ATOM 2233 N N . LEU A 1 290 ? 16.492 -7.018 -20.280 1.00 93.81 290 LEU A N 1
ATOM 2234 C CA . LEU A 1 290 ? 15.181 -6.374 -20.216 1.00 93.81 290 LEU A CA 1
ATOM 2235 C C . LEU A 1 290 ? 14.131 -7.184 -20.988 1.00 93.81 290 LEU A C 1
ATOM 2237 O O . LEU A 1 290 ? 14.396 -7.657 -22.100 1.00 93.81 290 LEU A O 1
ATOM 2241 N N . PRO A 1 291 ? 12.909 -7.305 -20.440 1.00 93.50 291 PRO A N 1
ATOM 2242 C CA . PRO A 1 291 ? 11.773 -7.783 -21.207 1.00 93.50 291 PRO A CA 1
ATOM 2243 C C . PRO A 1 291 ? 11.444 -6.785 -22.320 1.00 93.50 291 PRO A C 1
ATOM 2245 O O . PRO A 1 291 ? 11.823 -5.617 -22.263 1.00 93.50 291 PRO A O 1
ATOM 2248 N N . GLU A 1 292 ? 10.710 -7.259 -23.321 1.00 94.44 292 GLU A N 1
ATOM 2249 C CA . GLU A 1 292 ? 10.208 -6.412 -24.406 1.00 94.44 292 GLU A CA 1
ATOM 2250 C C . GLU A 1 292 ? 9.274 -5.319 -23.893 1.00 94.44 292 GLU A C 1
ATOM 2252 O O . GLU A 1 292 ? 9.445 -4.143 -24.198 1.00 94.44 292 GLU A O 1
ATOM 2257 N N . GLN A 1 293 ? 8.327 -5.728 -23.050 1.00 95.00 293 GLN A N 1
ATOM 2258 C CA . GLN A 1 293 ? 7.314 -4.865 -22.470 1.00 95.00 293 GLN A CA 1
ATOM 2259 C C . GLN A 1 293 ? 7.661 -4.544 -21.023 1.00 95.00 293 GLN A C 1
ATOM 2261 O O . GLN A 1 293 ? 7.940 -5.432 -20.208 1.00 95.00 293 GLN A O 1
ATOM 2266 N N . LEU A 1 294 ? 7.633 -3.259 -20.696 1.00 95.38 294 LEU A N 1
ATOM 2267 C CA . LEU A 1 294 ? 8.021 -2.738 -19.396 1.00 95.38 294 LEU A CA 1
ATOM 2268 C C . LEU A 1 294 ? 7.168 -1.530 -19.008 1.00 95.38 294 LEU A C 1
ATOM 2270 O O . LEU A 1 294 ? 6.458 -0.953 -19.823 1.00 95.38 294 LEU A O 1
ATOM 2274 N N . PHE A 1 295 ? 7.230 -1.158 -17.733 1.00 95.31 295 PHE A N 1
ATOM 2275 C CA . PHE A 1 295 ? 6.641 0.084 -17.246 1.00 95.31 295 PHE A CA 1
ATOM 2276 C C . PHE A 1 295 ? 7.768 1.024 -16.837 1.00 95.31 295 PHE A C 1
ATOM 2278 O O . PHE A 1 295 ? 8.574 0.687 -15.967 1.00 95.31 295 PHE A O 1
ATOM 2285 N N . LEU A 1 296 ? 7.824 2.197 -17.459 1.00 93.69 296 LEU A N 1
ATOM 2286 C CA . LEU A 1 296 ? 8.729 3.267 -17.074 1.00 93.69 296 LEU A CA 1
ATOM 2287 C C . LEU A 1 296 ? 8.144 4.015 -15.886 1.00 93.69 296 LEU A C 1
ATOM 2289 O O . LEU A 1 296 ? 7.010 4.481 -15.928 1.00 93.69 296 LEU A O 1
ATOM 2293 N N . HIS A 1 297 ? 8.935 4.149 -14.829 1.00 92.56 297 HIS A N 1
ATOM 2294 C CA . HIS A 1 297 ? 8.590 4.935 -13.652 1.00 92.56 297 HIS A CA 1
ATOM 2295 C C . HIS A 1 297 ? 9.570 6.095 -13.519 1.00 92.56 297 HIS A C 1
ATOM 2297 O O . HIS A 1 297 ? 10.770 5.915 -13.735 1.00 92.56 297 HIS A O 1
ATOM 2303 N N . ALA A 1 298 ? 9.076 7.257 -13.089 1.00 88.12 298 ALA A N 1
ATOM 2304 C CA . ALA A 1 298 ? 9.956 8.305 -12.593 1.00 88.12 298 ALA A CA 1
ATOM 2305 C C . ALA A 1 298 ? 10.783 7.765 -11.415 1.00 88.12 298 ALA A C 1
ATOM 2307 O O . ALA A 1 298 ? 10.273 7.011 -10.576 1.00 88.12 298 ALA A O 1
ATOM 2308 N N . VAL A 1 299 ? 12.061 8.141 -11.357 1.00 84.25 299 VAL A N 1
ATOM 2309 C CA . VAL A 1 299 ? 12.902 7.834 -10.200 1.00 84.25 299 VAL A CA 1
ATOM 2310 C C . VAL A 1 299 ? 12.326 8.591 -9.001 1.00 84.25 299 VAL A C 1
ATOM 2312 O O . VAL A 1 299 ? 12.192 9.810 -9.088 1.00 84.25 299 VAL A O 1
ATOM 2315 N N . PRO A 1 300 ? 11.956 7.908 -7.901 1.00 78.31 300 PRO A N 1
ATOM 2316 C CA . PRO A 1 300 ? 11.474 8.597 -6.716 1.00 78.31 300 PRO A CA 1
ATOM 2317 C C . PRO A 1 300 ? 12.557 9.530 -6.185 1.00 78.31 300 PRO A C 1
ATOM 2319 O O . PRO A 1 300 ? 13.689 9.096 -5.957 1.00 78.31 300 PRO A O 1
ATOM 2322 N N . GLU A 1 301 ? 12.205 10.791 -5.969 1.00 78.25 301 GLU A N 1
ATOM 2323 C CA . GLU A 1 301 ? 13.093 11.719 -5.282 1.00 78.25 301 GLU A CA 1
ATOM 2324 C C . GLU A 1 301 ? 13.263 11.304 -3.813 1.00 78.25 301 GLU A C 1
ATOM 2326 O O . GLU A 1 301 ? 12.336 10.737 -3.215 1.00 78.25 301 GLU A O 1
ATOM 2331 N N . PRO A 1 302 ? 14.431 11.576 -3.205 1.00 80.00 302 PRO A N 1
ATOM 2332 C CA . PRO A 1 302 ? 14.600 11.430 -1.769 1.00 80.00 302 PRO A CA 1
ATOM 2333 C C . PRO A 1 302 ? 13.528 12.224 -1.014 1.00 80.00 302 PRO A C 1
ATOM 2335 O O . PRO A 1 302 ? 13.215 13.362 -1.365 1.00 80.00 302 PRO A O 1
ATOM 2338 N N . ALA A 1 303 ? 12.965 11.622 0.034 1.00 77.44 303 ALA A N 1
ATOM 2339 C CA . ALA A 1 303 ? 12.026 12.320 0.902 1.00 77.44 303 ALA A CA 1
ATOM 2340 C C . ALA A 1 303 ? 12.730 13.511 1.571 1.00 77.44 303 ALA A C 1
ATOM 2342 O O . ALA A 1 303 ? 13.822 13.357 2.119 1.00 77.44 303 ALA A O 1
ATOM 2343 N N . ALA A 1 304 ? 12.089 14.679 1.563 1.00 79.50 304 ALA A N 1
ATOM 2344 C CA . ALA A 1 304 ? 12.567 15.874 2.254 1.00 79.50 304 ALA A CA 1
ATOM 2345 C C . ALA A 1 304 ? 12.320 15.803 3.773 1.00 79.50 304 ALA A C 1
ATOM 2347 O O . ALA A 1 304 ? 12.702 16.712 4.509 1.00 79.50 304 ALA A O 1
ATOM 2348 N N . GLY A 1 305 ? 11.669 14.734 4.247 1.00 73.50 305 GLY A N 1
ATOM 2349 C CA . GLY A 1 305 ? 11.359 14.514 5.658 1.00 73.50 305 GLY A CA 1
ATOM 2350 C C . GLY A 1 305 ? 10.106 15.255 6.112 1.00 73.50 305 GLY A C 1
ATOM 2351 O O . GLY A 1 305 ? 9.891 15.401 7.310 1.00 73.50 305 GLY A O 1
ATOM 2352 N N . ARG A 1 306 ? 9.282 15.716 5.166 1.00 78.75 306 ARG A N 1
ATOM 2353 C CA . ARG A 1 306 ? 8.034 16.440 5.419 1.00 78.75 306 ARG A CA 1
ATOM 2354 C C . ARG A 1 306 ? 6.889 15.645 4.801 1.00 78.75 306 ARG A C 1
ATOM 2356 O O . ARG A 1 306 ? 6.592 15.840 3.623 1.00 78.75 306 ARG A O 1
ATOM 2363 N N . PRO A 1 307 ? 6.225 14.756 5.562 1.00 73.94 307 PRO A N 1
ATOM 2364 C CA . PRO A 1 307 ? 5.340 13.739 4.995 1.00 73.94 307 PRO A CA 1
ATOM 2365 C C . PRO A 1 307 ? 4.238 14.278 4.074 1.00 73.94 307 PRO A C 1
ATOM 2367 O O . PRO A 1 307 ? 3.951 13.669 3.049 1.00 73.94 307 PRO A O 1
ATOM 2370 N N . ALA A 1 308 ? 3.634 15.421 4.415 1.00 76.00 308 ALA A N 1
ATOM 2371 C CA . ALA A 1 308 ? 2.595 16.052 3.599 1.00 76.00 308 ALA A CA 1
ATOM 2372 C C . ALA A 1 308 ? 3.145 16.574 2.261 1.00 76.00 308 ALA A C 1
ATOM 2374 O O . ALA A 1 308 ? 2.578 16.294 1.208 1.00 76.00 308 ALA A O 1
ATOM 2375 N N . GLU A 1 309 ? 4.265 17.297 2.297 1.00 81.88 309 GLU A N 1
ATOM 2376 C CA . GLU A 1 309 ? 4.914 17.846 1.101 1.00 81.88 309 GLU A CA 1
ATOM 2377 C C . GLU A 1 309 ? 5.487 16.733 0.219 1.00 81.88 309 GLU A C 1
ATOM 2379 O O . GLU A 1 309 ? 5.303 16.752 -0.994 1.00 81.88 309 GLU A O 1
ATOM 2384 N N . ASP A 1 310 ? 6.125 15.731 0.826 1.00 82.12 310 ASP A N 1
ATOM 2385 C CA . ASP A 1 310 ? 6.658 14.561 0.128 1.00 82.12 310 ASP A CA 1
ATOM 2386 C C . ASP A 1 310 ? 5.531 13.756 -0.536 1.00 82.12 310 ASP A C 1
ATOM 2388 O O . ASP A 1 310 ? 5.669 13.307 -1.677 1.00 82.12 310 ASP A O 1
ATOM 2392 N N . PHE A 1 311 ? 4.378 13.631 0.132 1.00 81.81 311 PHE A N 1
ATOM 2393 C CA . PHE A 1 311 ? 3.189 13.020 -0.454 1.00 81.81 311 PHE A CA 1
ATOM 2394 C C . PHE A 1 311 ? 2.669 13.828 -1.650 1.00 81.81 311 PHE A C 1
ATOM 2396 O O . PHE A 1 311 ? 2.495 13.255 -2.726 1.00 81.81 311 PHE A O 1
ATOM 2403 N N . VAL A 1 312 ? 2.488 15.145 -1.517 1.00 84.62 312 VAL A N 1
ATOM 2404 C CA . VAL A 1 312 ? 2.045 16.017 -2.623 1.00 84.62 312 VAL A CA 1
ATOM 2405 C C . VAL A 1 312 ? 3.022 15.967 -3.800 1.00 84.62 312 VAL A C 1
ATOM 2407 O O . VAL A 1 312 ? 2.594 15.811 -4.945 1.00 84.62 312 VAL A O 1
ATOM 2410 N N . ARG A 1 313 ? 4.333 15.999 -3.537 1.00 85.81 313 ARG A N 1
ATOM 2411 C CA . ARG A 1 313 ? 5.371 15.852 -4.567 1.00 85.81 313 ARG A CA 1
ATOM 2412 C C . ARG A 1 313 ? 5.243 14.515 -5.294 1.00 85.81 313 ARG A C 1
ATOM 2414 O O . ARG A 1 313 ? 5.262 14.475 -6.521 1.00 85.81 313 ARG A O 1
ATOM 2421 N N . SER A 1 314 ? 5.024 13.427 -4.552 1.00 84.31 314 SER A N 1
ATOM 2422 C CA . SER A 1 314 ? 4.819 12.098 -5.138 1.00 84.31 314 SER A CA 1
ATOM 2423 C C . SER A 1 314 ? 3.560 12.008 -6.010 1.00 84.31 314 SER A C 1
ATOM 2425 O O . SER A 1 314 ? 3.553 11.276 -6.999 1.00 84.31 314 SER A O 1
ATOM 2427 N N . LEU A 1 315 ? 2.502 12.766 -5.689 1.00 84.81 315 LEU A N 1
ATOM 2428 C CA . LEU A 1 315 ? 1.283 12.816 -6.500 1.00 84.81 315 LEU A CA 1
ATOM 2429 C C . LEU A 1 315 ? 1.508 13.522 -7.840 1.00 84.81 315 LEU A C 1
ATOM 2431 O O . LEU A 1 315 ? 0.907 13.103 -8.835 1.00 84.81 315 LEU A O 1
ATOM 2435 N N . GLY A 1 316 ? 2.368 14.545 -7.848 1.00 85.56 316 GLY A N 1
ATOM 2436 C CA . GLY A 1 316 ? 2.772 15.296 -9.037 1.00 85.56 316 GLY A CA 1
ATOM 2437 C C . GLY A 1 316 ? 3.799 14.583 -9.921 1.00 85.56 316 GLY A C 1
ATOM 2438 O O . GLY A 1 316 ? 4.012 15.001 -11.057 1.00 85.56 316 GLY A O 1
ATOM 2439 N N . ALA A 1 317 ? 4.418 13.500 -9.441 1.00 87.56 317 ALA A N 1
ATOM 2440 C CA . ALA A 1 317 ? 5.357 12.725 -10.242 1.00 87.56 317 ALA A CA 1
ATOM 2441 C C . ALA A 1 317 ? 4.664 12.101 -11.474 1.00 87.56 317 ALA A C 1
ATOM 2443 O O . ALA A 1 317 ? 3.511 11.652 -11.373 1.00 87.56 317 ALA A O 1
ATOM 2444 N N . PRO A 1 318 ? 5.362 12.011 -12.627 1.00 90.06 318 PRO A N 1
ATOM 2445 C CA . PRO A 1 318 ? 4.834 11.361 -13.818 1.00 90.06 318 PRO A CA 1
ATOM 2446 C C . PRO A 1 318 ? 4.302 9.960 -13.514 1.00 90.06 318 PRO A C 1
ATOM 2448 O O . PRO A 1 318 ? 4.951 9.158 -12.832 1.00 90.06 318 PRO A O 1
ATOM 2451 N N . LYS A 1 319 ? 3.103 9.663 -14.024 1.00 90.44 319 LYS A N 1
ATOM 2452 C CA . LYS A 1 319 ? 2.513 8.331 -13.880 1.00 90.44 319 LYS A CA 1
ATOM 2453 C C . LYS A 1 319 ? 3.342 7.301 -14.650 1.00 90.44 319 LYS A C 1
ATOM 2455 O O . LYS A 1 319 ? 3.975 7.657 -15.645 1.00 90.44 319 LYS A O 1
ATOM 2460 N N . PRO A 1 320 ? 3.340 6.033 -14.205 1.00 92.12 320 PRO A N 1
ATOM 2461 C CA . PRO A 1 320 ? 4.053 4.986 -14.914 1.00 92.12 320 PRO A CA 1
ATOM 2462 C C . PRO A 1 320 ? 3.552 4.860 -16.354 1.00 92.12 320 PRO A C 1
ATOM 2464 O O . PRO A 1 320 ? 2.342 4.828 -16.571 1.00 92.12 320 PRO A O 1
ATOM 2467 N N . GLN A 1 321 ? 4.472 4.773 -17.312 1.00 94.19 321 GLN A N 1
ATOM 2468 C CA . GLN A 1 321 ? 4.161 4.645 -18.737 1.00 94.19 321 GLN A CA 1
ATOM 2469 C C . GLN A 1 321 ? 4.416 3.213 -19.192 1.00 94.19 321 GLN A C 1
ATOM 2471 O O . GLN A 1 321 ? 5.483 2.665 -18.917 1.00 94.19 321 GLN A O 1
ATOM 2476 N N . ALA A 1 322 ? 3.449 2.599 -19.872 1.00 95.12 322 ALA A N 1
ATOM 2477 C CA . ALA A 1 322 ? 3.678 1.324 -20.540 1.00 95.12 322 ALA A CA 1
ATOM 2478 C C . ALA A 1 322 ? 4.577 1.560 -21.761 1.00 95.12 322 ALA A C 1
ATOM 2480 O O . ALA A 1 322 ? 4.323 2.468 -22.546 1.00 95.12 322 ALA A O 1
ATOM 2481 N N . LEU A 1 323 ? 5.622 0.752 -21.900 1.00 95.12 323 LEU A N 1
ATOM 2482 C CA . LEU A 1 323 ? 6.581 0.809 -22.993 1.00 95.12 323 LEU A CA 1
ATOM 2483 C C . LEU A 1 323 ? 6.734 -0.585 -23.596 1.00 95.12 323 LEU A C 1
ATOM 2485 O O . LEU A 1 323 ? 6.797 -1.579 -22.873 1.00 95.12 323 LEU A O 1
ATOM 2489 N N . ASP A 1 324 ? 6.840 -0.633 -24.915 1.00 95.62 324 ASP A N 1
ATOM 2490 C CA . ASP A 1 324 ? 7.120 -1.841 -25.684 1.00 95.62 324 ASP A CA 1
ATOM 2491 C C . ASP A 1 324 ? 8.327 -1.550 -26.576 1.00 95.62 324 ASP A C 1
ATOM 2493 O O . ASP A 1 324 ? 8.223 -0.776 -27.521 1.00 95.62 324 ASP A O 1
ATOM 2497 N N . LEU A 1 325 ? 9.476 -2.135 -26.242 1.00 93.44 325 LEU A N 1
ATOM 2498 C CA . LEU A 1 325 ? 10.736 -1.938 -26.961 1.00 93.44 325 LEU A CA 1
ATOM 2499 C C . LEU A 1 325 ? 10.768 -2.641 -28.331 1.00 93.44 325 LEU A C 1
ATOM 2501 O O . LEU A 1 325 ? 11.757 -2.508 -29.050 1.00 93.44 325 LEU A O 1
ATOM 2505 N N . GLY A 1 326 ? 9.737 -3.417 -28.677 1.00 91.44 326 GLY A N 1
ATOM 2506 C CA . GLY A 1 326 ? 9.500 -3.943 -30.022 1.00 91.44 326 GLY A CA 1
ATOM 2507 C C . GLY A 1 326 ? 8.588 -3.049 -30.871 1.00 91.44 326 GLY A C 1
ATOM 2508 O O . GLY A 1 326 ? 8.445 -3.286 -32.069 1.00 91.44 326 GLY A O 1
ATOM 2509 N N . ASN A 1 327 ? 7.979 -2.015 -30.282 1.00 93.69 327 ASN A N 1
ATOM 2510 C CA . ASN A 1 327 ? 7.064 -1.114 -30.974 1.00 93.69 327 ASN A CA 1
ATOM 2511 C C . ASN A 1 327 ? 7.783 0.160 -31.438 1.00 93.69 327 ASN A C 1
ATOM 2513 O O . ASN A 1 327 ? 8.261 0.947 -30.626 1.00 93.69 327 ASN A O 1
ATOM 2517 N N . ALA A 1 328 ? 7.786 0.404 -32.749 1.00 89.56 328 ALA A N 1
ATOM 2518 C CA . ALA A 1 328 ? 8.428 1.568 -33.356 1.00 89.56 328 ALA A CA 1
ATOM 2519 C C . ALA A 1 328 ? 7.885 2.927 -32.878 1.00 89.56 328 ALA A C 1
ATOM 2521 O O . ALA A 1 328 ? 8.615 3.902 -32.923 1.00 89.56 328 ALA A O 1
ATOM 2522 N N . LEU A 1 329 ? 6.628 3.008 -32.423 1.00 91.12 329 LEU A N 1
ATOM 2523 C CA . LEU A 1 329 ? 6.042 4.247 -31.888 1.00 91.12 329 LEU A CA 1
ATOM 2524 C C . LEU A 1 329 ? 6.486 4.547 -30.452 1.00 91.12 329 LEU A C 1
ATOM 2526 O O . LEU A 1 329 ? 6.267 5.648 -29.954 1.00 91.12 329 LEU A O 1
ATOM 2530 N N . HIS A 1 330 ? 7.008 3.541 -29.754 1.00 91.62 330 HIS A N 1
ATOM 2531 C CA . HIS A 1 330 ? 7.469 3.662 -28.376 1.00 91.62 330 HIS A CA 1
ATOM 2532 C C . HIS A 1 330 ? 8.974 3.948 -28.283 1.00 91.62 330 HIS A C 1
ATOM 2534 O O . HIS A 1 330 ? 9.420 4.420 -27.235 1.00 91.62 330 HIS A O 1
ATOM 2540 N N . LEU A 1 331 ? 9.734 3.619 -29.333 1.00 87.38 331 LEU A N 1
ATOM 2541 C CA . LEU A 1 331 ? 11.164 3.905 -29.467 1.00 87.38 331 LEU A CA 1
ATOM 2542 C C . LEU A 1 331 ? 11.391 5.350 -29.918 1.00 87.38 331 LEU A C 1
ATOM 2544 O O . LEU A 1 331 ? 12.332 5.962 -29.365 1.00 87.38 331 LEU A O 1
#

Foldseek 3Di:
DCVVVLVVVVLQPDALPPPPHDPLSSQQNVLVVVLLVVQVVVQVPDPDPRDQEGEDDPVVVVVVVVSRDPLVPVFFFAKDWDWDFDPDPGFTETDFIAGPLCAPNQACQVVDPPCSLVVSLVVSDVRRHPPAAEEEEQDCLVPSQSDGDGSHDAYEDCDVVPGVHDLVQKDWDQPPVSRDTFIDGPPHTYQADRRGPDDPLSDDPSCVVSHPHRHNDGDDPCSSWDWDWADAQQGIKIWTHFYHYDSYGRGHIDIDQDPRRVVVLVCQCPVDVVDQSLVSLVVVCVRVVNDQKDKDFDDQDPDPSRVNVSVVVVVPGDDIDIAGSNDSVRD

Radius of gyration: 23.81 Å; chains: 1; bounding box: 57×42×71 Å